Protein 3BWW (pdb70)

Solvent-accessible surface area: 11303 Å² total

Sequence (246 aa):
GRQGAGLGYRRDLAEGFLQLRNNDRIQFEIAPENWIKGGFARYQFDKVAEKIPIILIHGLSLSLGGQAPLDKELLSSIKAIKQYNTPFFSDHLLSFLLPPFTDEAVKHTAARIREVQDFLEIQISVENTSYYLHSETSTNEVEFLNAIVQEANCGIHLLDVVNNIYVNAVNHGLLDPHVFIDNVDLKRVNYIHIAGTVWDLLEYTYARLSHPPTLLERFPPFEKLCKEVDIIHQLQQKYVKKRGLSWLKI

Nearest PDB structures (foldseek):
  3bww-assembly1_A  TM=1.003E+00  e=6.747E-49  Histophilus somni 129PT
  8hci-assembly1_D  TM=8.272E-01  e=1.589E-15  Pseudomonas syringae pv. maculicola str. ES4326
  5m7t-assembly1_B  TM=3.737E-01  e=6.176E-04  Homo sapiens
  5diy-assembly2_B  TM=3.904E-01  e=9.565E-03  Thermobaculum terrenum
  1z41-assembly1_A  TM=4.125E-01  e=1.239E-01  Bacillus subtilis

B-factor: mean 40.87, std 6.7, range [20.0, 78.51]

Organism: Histophilus somni (strain 129Pt) (NCBI:txid205914)

InterPro domains:
  IPR007801 RiPP precursor modification enzyme MbnB/TglH/ChrH [PF05114] (65-353)
  IPR007801 RiPP precursor modification enzyme MbnB/TglH/ChrH [PTHR42194] (62-359)
  IPR036237 Xylose isomerase-like superfamily [SSF51658] (159-289)
  IPR060770 MNIO-type RiPP peptide maturase HvfB-like [NF003818] (65-353)

Foldseek 3Di:
DDFFFAAADDLVCLVVLLPPPACPQRQAEDALVVQVPDPVSVVSVVNSLVHHAYAYEYEAQQLLDDPQGDVVSLVSVLCVVVSVHQEYEYENDPPDAELDVVSLVSSLVSQLVSCVSSVGAYAYEQAADQDHDPHYPDRLVSRQSNCVSNVHAHAYELVRLVRCCVRPVPADSLNSLVRHPLQRHAHYEYQVVSVVSLLSNLQDHQAYYYYHDYPDHDVVNSVVRVVSRVSNVVSCVVVVHYIDGD

Secondary structure (DSSP, 8-state):
---SEEE---GGGHHHHHH-SSSSSS---B-HHHHH--HHHHHHHHHHTTTS---BB-S---TT-SSPP-HHHHHHHH--TTTT----EE-S--------HHHHHHHHHHHHHHHHHHTS--EEE----S---TT---HHHHHHHHHHHHT-EEEEEHHHHHHHHHHH--S-HHHHHHHS-GGGEEEEEE--HHHHHHHHHHTT-----EEE-----HHHHHHHHHHHHHHHHHHHHHHTPPPP--

Radius of gyration: 17.79 Å; Cα contacts (8 Å, |Δi|>4): 446; chains: 1; bounding box: 40×41×49 Å

Structure (mmCIF, N/CA/C/O backbone):
data_3BWW
#
_entry.id   3BWW
#
_cell.length_a   53.572
_cell.length_b   65.992
_cell.length_c   95.585
_cell.angle_alpha   90.000
_cell.angle_beta   90.000
_cell.angle_gamma   90.000
#
_symmetry.space_group_name_H-M   'P 21 21 21'
#
loop_
_entity.id
_entity.type
_entity.pdbx_description
1 polymer 'Protein of unknown function DUF692/COG3220'
2 non-polymer 'FE (III) ION'
3 non-polymer 'CACODYLATE ION'
4 non-polymer 1,2-ETHANEDIOL
5 water water
#
loop_
_atom_site.group_PDB
_atom_site.id
_atom_site.type_symbol
_atom_site.label_atom_id
_atom_site.label_alt_id
_atom_site.label_comp_id
_atom_site.label_asym_id
_atom_site.label_entity_id
_atom_site.label_seq_id
_atom_site.pdbx_PDB_ins_code
_atom_site.Cartn_x
_atom_site.Cartn_y
_atom_site.Cartn_z
_atom_site.occupancy
_atom_site.B_iso_or_equiv
_atom_site.auth_seq_id
_atom_site.auth_comp_id
_atom_site.auth_asym_id
_atom_site.auth_atom_id
_atom_site.pdbx_PDB_model_num
ATOM 1 N N . GLY A 1 1 ? 32.076 51.161 29.817 1.00 61.23 0 GLY A N 1
ATOM 2 C CA . GLY A 1 1 ? 32.907 51.853 28.756 1.00 61.34 0 GLY A CA 1
ATOM 3 C C . GLY A 1 1 ? 34.398 51.702 29.058 1.00 60.70 0 GLY A C 1
ATOM 4 O O . GLY A 1 1 ? 34.782 51.765 30.237 1.00 61.37 0 GLY A O 1
ATOM 13 N N . ARG A 1 3 ? 35.685 50.559 24.631 1.00 51.36 2 ARG A N 1
ATOM 14 C CA . ARG A 1 3 ? 36.581 49.653 23.887 1.00 48.92 2 ARG A CA 1
ATOM 15 C C . ARG A 1 3 ? 37.227 50.247 22.651 1.00 47.23 2 ARG A C 1
ATOM 16 O O . ARG A 1 3 ? 36.566 50.718 21.717 1.00 47.13 2 ARG A O 1
ATOM 24 N N . GLN A 1 4 ? 38.541 50.169 22.624 1.00 45.29 3 GLN A N 1
ATOM 25 C CA . GLN A 1 4 ? 39.285 50.656 21.497 1.00 44.06 3 GLN A CA 1
ATOM 26 C C . GLN A 1 4 ? 40.611 49.946 21.474 1.00 42.00 3 GLN A C 1
ATOM 27 O O . GLN A 1 4 ? 40.935 49.274 22.423 1.00 40.56 3 GLN A O 1
ATOM 33 N N . GLY A 1 5 ? 41.365 50.093 20.389 1.00 40.72 4 GLY A N 1
ATOM 34 C CA . GLY A 1 5 ? 42.726 49.583 20.325 1.00 40.04 4 GLY A CA 1
ATOM 35 C C . GLY A 1 5 ? 42.845 48.122 20.013 1.00 39.49 4 GLY A C 1
ATOM 36 O O . GLY A 1 5 ? 42.146 47.621 19.137 1.00 39.59 4 GLY A O 1
ATOM 37 N N . ALA A 1 6 ? 43.735 47.445 20.757 1.00 39.49 5 ALA A N 1
ATOM 38 C CA . ALA A 1 6 ? 44.110 46.031 20.574 1.00 38.94 5 ALA A CA 1
ATOM 39 C C . ALA A 1 6 ? 43.674 45.207 21.786 1.00 39.13 5 ALA A C 1
ATOM 40 O O . ALA A 1 6 ? 43.942 45.621 22.913 1.00 39.82 5 ALA A O 1
ATOM 42 N N . GLY A 1 7 ? 43.081 44.021 21.540 1.00 38.26 6 GLY A N 1
ATOM 43 C CA . GLY A 1 7 ? 42.544 43.114 22.566 1.00 37.00 6 GLY A CA 1
ATOM 44 C C . GLY A 1 7 ? 42.758 41.623 22.333 1.00 36.59 6 GLY A C 1
ATOM 45 O O . GLY A 1 7 ? 43.344 41.192 21.363 1.00 36.70 6 GLY A O 1
ATOM 46 N N . LEU A 1 8 ? 42.285 40.821 23.263 1.00 36.44 7 LEU A N 1
ATOM 47 C CA . LEU A 1 8 ? 42.578 39.393 23.298 1.00 36.35 7 LEU A CA 1
ATOM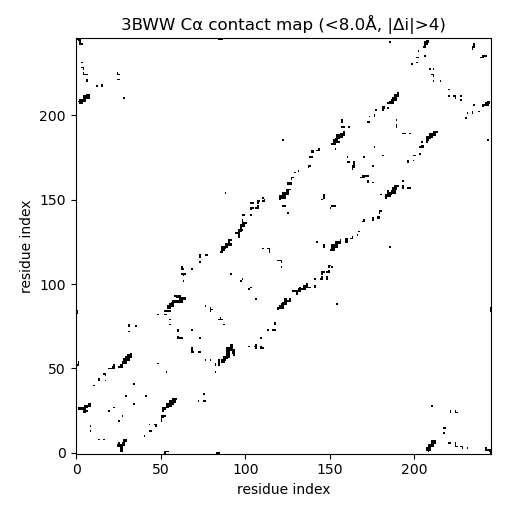 48 C C . LEU A 1 8 ? 41.308 38.648 23.689 1.00 36.80 7 LEU A C 1
ATOM 49 O O . LEU A 1 8 ? 40.519 39.173 24.435 1.00 36.79 7 LEU A O 1
ATOM 54 N N . GLY A 1 9 ? 41.080 37.442 23.184 1.00 37.47 8 GLY A N 1
ATOM 55 C CA . GLY A 1 9 ? 39.858 36.720 23.530 1.00 37.63 8 GLY A CA 1
ATOM 56 C C . GLY A 1 9 ? 39.988 36.051 24.882 1.00 38.20 8 GLY A C 1
ATOM 57 O O . GLY A 1 9 ? 41.051 35.557 25.196 1.00 39.06 8 GLY A O 1
ATOM 58 N N . TYR A 1 10 ? 38.909 36.016 25.671 1.00 38.82 9 TYR A N 1
ATOM 59 C CA . TYR A 1 10 ? 38.914 35.338 26.944 1.00 39.46 9 TYR A CA 1
ATOM 60 C C . TYR A 1 10 ? 38.677 33.835 26.757 1.00 41.30 9 TYR A C 1
ATOM 61 O O . TYR A 1 10 ? 37.816 33.413 25.981 1.00 41.69 9 TYR A O 1
ATOM 70 N N . ARG A 1 11 ? 39.497 33.053 27.459 1.00 43.61 10 ARG A N 1
ATOM 71 C CA . ARG A 1 11 ? 39.435 31.586 27.559 1.00 45.12 10 ARG A CA 1
ATOM 72 C C . ARG A 1 11 ? 39.599 31.297 29.053 1.00 44.81 10 ARG A C 1
ATOM 73 O O . ARG A 1 11 ? 40.429 31.963 29.687 1.00 44.03 10 ARG A O 1
ATOM 81 N N . ARG A 1 12 ? 38.853 30.309 29.592 1.00 44.77 11 ARG A N 1
ATOM 82 C CA . ARG A 1 12 ? 38.930 29.933 31.012 1.00 44.82 11 ARG A CA 1
ATOM 83 C C . ARG A 1 12 ? 40.359 29.557 31.375 1.00 44.94 11 ARG A C 1
ATOM 84 O O . ARG A 1 12 ? 40.756 29.675 32.533 1.00 45.44 11 ARG A O 1
ATOM 86 N N . ASP A 1 13 ? 41.145 29.105 30.398 1.00 44.81 12 ASP A N 1
ATOM 87 C CA . ASP A 1 13 ? 42.534 28.681 30.687 1.00 44.80 12 ASP A CA 1
ATOM 88 C C . ASP A 1 13 ? 43.545 29.810 30.651 1.00 43.71 12 ASP A C 1
ATOM 89 O O . ASP A 1 13 ? 44.680 29.631 31.086 1.00 44.43 12 ASP A O 1
ATOM 94 N N . LEU A 1 14 ? 43.148 30.979 30.160 1.00 42.48 13 LEU A N 1
ATOM 95 C CA . LEU A 1 14 ? 43.973 32.173 30.322 1.00 41.27 13 LEU A CA 1
ATOM 96 C C . LEU A 1 14 ? 43.530 33.015 31.527 1.00 40.39 13 LEU A C 1
ATOM 97 O O . LEU A 1 14 ? 44.039 34.086 31.708 1.00 40.33 13 LEU A O 1
ATOM 102 N N . ALA A 1 15 ? 42.595 32.532 32.340 1.00 39.87 14 ALA A N 1
ATOM 103 C CA . ALA A 1 15 ? 42.035 33.331 33.417 1.00 39.67 14 ALA A CA 1
ATOM 104 C C . ALA A 1 15 ? 43.119 33.819 34.372 1.00 39.82 14 ALA A C 1
ATOM 105 O O . ALA A 1 15 ? 43.020 34.916 34.906 1.00 39.71 14 ALA A O 1
ATOM 107 N N . GLU A 1 16 ? 44.166 33.038 34.600 1.00 40.40 15 GLU A N 1
ATOM 108 C CA . GLU A 1 16 ? 45.224 33.502 35.516 1.00 40.79 15 GLU A CA 1
ATOM 109 C C . GLU A 1 16 ? 45.998 34.732 34.998 1.00 39.62 15 GLU A C 1
ATOM 110 O O . GLU A 1 16 ? 46.354 35.609 35.780 1.00 40.22 15 GLU A O 1
ATOM 116 N N . GLY A 1 17 ? 46.288 34.781 33.700 1.00 38.35 16 GLY A N 1
ATOM 117 C CA . GLY A 1 17 ? 46.920 35.960 33.104 1.00 37.28 16 GLY A CA 1
ATOM 118 C C . GLY A 1 17 ? 45.980 37.166 33.053 1.00 36.71 16 GLY A C 1
ATOM 119 O O . GLY A 1 17 ? 46.375 38.286 33.337 1.00 36.14 16 GLY A O 1
ATOM 120 N N . PHE A 1 18 ? 44.726 36.947 32.681 1.00 35.99 17 PHE A N 1
ATOM 121 C CA . PHE A 1 18 ? 43.727 38.024 32.687 1.00 35.68 17 PHE A CA 1
ATOM 122 C C . PHE A 1 18 ? 43.512 38.645 34.081 1.00 35.60 17 PHE A C 1
ATOM 123 O O . PHE A 1 18 ? 43.484 39.878 34.213 1.00 35.58 17 PHE A O 1
ATOM 131 N N . LEU A 1 19 ? 43.393 37.798 35.108 1.00 35.54 18 LEU A N 1
ATOM 132 C CA . LEU A 1 19 ? 43.134 38.259 36.480 1.00 35.54 18 LEU A CA 1
ATOM 133 C C . LEU A 1 19 ? 44.297 39.035 37.070 1.00 36.33 18 LEU A C 1
ATOM 134 O O . LEU A 1 19 ? 44.111 39.731 38.056 1.00 37.02 18 LEU A O 1
ATOM 139 N N . GLN A 1 20 ? 45.488 38.892 36.493 1.00 36.95 19 GLN A N 1
ATOM 140 C CA . GLN A 1 20 ? 46.676 39.617 36.944 1.00 37.76 19 GLN A CA 1
ATOM 141 C C . GLN A 1 20 ? 46.912 40.930 36.219 1.00 37.66 19 GLN A C 1
ATOM 142 O O . GLN A 1 20 ? 47.740 41.709 36.631 1.00 38.78 19 GLN A O 1
ATOM 148 N N . LEU A 1 21 ? 46.122 41.212 35.198 1.00 37.91 20 LEU A N 1
ATOM 149 C CA . LEU A 1 21 ? 46.179 42.491 34.518 1.00 37.72 20 LEU A CA 1
ATOM 150 C C . LEU A 1 21 ? 45.711 43.558 35.516 1.00 38.61 20 LEU A C 1
ATOM 151 O O . LEU A 1 21 ? 44.602 43.463 36.050 1.00 39.19 20 LEU A O 1
ATOM 156 N N . ARG A 1 22 ? 46.578 44.535 35.795 1.00 39.24 21 ARG A N 1
ATOM 157 C CA . ARG A 1 22 ? 46.268 45.619 36.728 1.00 39.67 21 ARG A CA 1
ATOM 158 C C . ARG A 1 22 ? 45.417 46.745 36.094 1.00 39.80 21 ARG A C 1
ATOM 159 O O . ARG A 1 22 ? 44.825 47.537 36.805 1.00 40.32 21 ARG A O 1
ATOM 163 N N . ASN A 1 23 ? 45.305 46.749 34.767 1.00 39.70 22 ASN A N 1
ATOM 164 C CA . ASN A 1 23 ? 44.475 47.688 34.015 1.00 39.85 22 ASN A CA 1
ATOM 165 C C . ASN A 1 23 ? 44.223 47.183 32.567 1.00 40.02 22 ASN A C 1
ATOM 166 O O . ASN A 1 23 ? 44.604 46.068 32.212 1.00 40.64 22 ASN A O 1
ATOM 171 N N . ASN A 1 24 ? 43.572 47.986 31.729 1.00 39.58 23 ASN A N 1
ATOM 172 C CA . ASN A 1 24 ? 43.419 47.637 30.327 1.00 39.17 23 ASN A CA 1
ATOM 173 C C . ASN A 1 24 ? 44.294 48.492 29.387 1.00 39.85 23 ASN A C 1
ATOM 174 O O . ASN A 1 24 ? 43.866 48.834 28.283 1.00 40.01 23 ASN A O 1
ATOM 179 N N . ASP A 1 25 ? 45.520 48.818 29.803 1.00 39.93 24 ASP A N 1
ATOM 180 C CA . ASP A 1 25 ? 46.393 49.645 28.976 1.00 40.53 24 ASP A CA 1
ATOM 181 C C . ASP A 1 25 ? 47.018 48.841 27.836 1.00 39.93 24 ASP A C 1
ATOM 182 O O . ASP A 1 25 ? 47.300 49.383 26.771 1.00 40.24 24 ASP A O 1
ATOM 187 N N . ARG A 1 26 ? 47.233 47.548 28.069 1.00 39.84 25 ARG A N 1
ATOM 188 C CA . ARG A 1 26 ? 47.872 46.652 27.097 1.00 39.91 25 ARG A CA 1
ATOM 189 C C . ARG A 1 26 ? 46.859 45.699 26.428 1.00 38.61 25 ARG A C 1
ATOM 190 O O . ARG A 1 26 ? 46.728 45.654 25.217 1.00 39.02 25 ARG A O 1
ATOM 198 N N . ILE A 1 27 ? 46.123 44.960 27.248 1.00 37.68 26 ILE A N 1
ATOM 199 C CA . ILE A 1 27 ? 44.974 44.203 26.802 1.00 36.47 26 ILE A CA 1
ATOM 200 C C . ILE A 1 27 ? 43.864 45.181 27.012 1.00 35.81 26 ILE A C 1
ATOM 201 O O . ILE A 1 27 ? 43.377 45.317 28.088 1.00 35.47 26 ILE A O 1
ATOM 206 N N . GLN A 1 28 ? 43.511 45.913 25.967 1.00 36.24 27 GLN A N 1
ATOM 207 C CA . GLN A 1 28 ? 42.591 47.050 26.091 1.00 36.15 27 GLN A CA 1
ATOM 208 C C . GLN A 1 28 ? 41.102 46.678 26.156 1.00 35.89 27 GLN A C 1
ATOM 209 O O . GLN A 1 28 ? 40.272 47.447 26.675 1.00 35.46 27 GLN A O 1
ATOM 215 N N . PHE A 1 29 ? 40.784 45.496 25.625 1.00 35.46 28 PHE A N 1
ATOM 216 C CA . PHE A 1 29 ? 39.449 44.887 25.738 1.00 35.60 28 PHE A CA 1
ATOM 217 C C . PHE A 1 29 ? 39.613 43.387 25.545 1.00 35.10 28 PHE A C 1
ATOM 218 O O . PHE A 1 29 ? 40.669 42.920 25.133 1.00 35.88 28 PHE A O 1
ATOM 242 N N . GLU A 1 31 ? 37.153 39.610 24.464 1.00 35.67 30 GLU A N 1
ATOM 243 C CA . GLU A 1 31 ? 35.999 39.104 23.756 1.00 35.76 30 GLU A CA 1
ATOM 244 C C . GLU A 1 31 ? 35.527 37.857 24.418 1.00 34.85 30 GLU A C 1
ATOM 245 O O . GLU A 1 31 ? 36.328 37.094 24.876 1.00 34.20 30 GLU A O 1
ATOM 251 N N . ILE A 1 32 ? 34.216 37.662 24.431 1.00 35.26 31 ILE A N 1
ATOM 252 C CA . ILE A 1 32 ? 33.547 36.467 24.992 1.00 36.35 31 ILE A CA 1
ATOM 253 C C . ILE A 1 32 ? 32.370 36.090 24.077 1.00 36.53 31 ILE A C 1
ATOM 254 O O . ILE A 1 32 ? 31.744 36.969 23.496 1.00 35.47 31 ILE A O 1
ATOM 259 N N . ALA A 1 33 ? 32.115 34.780 23.945 1.00 36.94 32 ALA A N 1
ATOM 260 C CA . ALA A 1 33 ? 30.937 34.273 23.252 1.00 36.98 32 ALA A CA 1
ATOM 261 C C . ALA A 1 33 ? 29.840 34.019 24.287 1.00 37.20 32 ALA A C 1
ATOM 262 O O . ALA A 1 33 ? 30.120 33.498 25.359 1.00 35.88 32 ALA A O 1
ATOM 264 N N . PRO A 1 34 ? 28.578 34.375 23.962 1.00 38.63 33 PRO A N 1
ATOM 265 C CA . PRO A 1 34 ? 27.450 34.094 24.861 1.00 39.22 33 PRO A CA 1
ATOM 266 C C . PRO A 1 34 ? 27.244 32.602 25.106 1.00 40.36 33 PRO A C 1
ATOM 267 O O . PRO A 1 34 ? 26.703 32.182 26.134 1.00 41.83 33 PRO A O 1
ATOM 271 N N . GLU A 1 35 ? 27.615 31.797 24.127 1.00 40.99 34 GLU A N 1
ATOM 272 C CA . GLU A 1 35 ? 27.450 30.374 24.223 1.00 40.72 34 GLU A CA 1
ATOM 273 C C . GLU A 1 35 ? 28.350 29.836 25.337 1.00 41.22 34 GLU A C 1
ATOM 274 O O . GLU A 1 35 ? 27.993 28.861 25.990 1.00 42.54 34 GLU A O 1
ATOM 280 N N . ASN A 1 36 ? 29.507 30.461 25.549 1.00 41.61 35 ASN A N 1
ATOM 281 C CA . ASN A 1 36 ? 30.430 30.060 26.616 1.00 41.98 35 ASN A CA 1
ATOM 282 C C . ASN A 1 36 ? 30.103 30.698 27.955 1.00 41.06 35 ASN A C 1
ATOM 283 O O . ASN A 1 36 ? 30.253 30.075 28.970 1.00 41.30 35 ASN A O 1
ATOM 288 N N . TRP A 1 37 ? 29.670 31.948 27.941 1.00 40.65 36 TRP A N 1
ATOM 289 C CA . TRP A 1 37 ? 29.278 32.657 29.147 1.00 40.01 36 TRP A CA 1
ATOM 290 C C . TRP A 1 37 ? 28.084 31.995 29.800 1.00 40.11 36 TRP A C 1
ATOM 291 O O . TRP A 1 37 ? 28.086 31.772 30.987 1.00 39.64 36 TRP A O 1
ATOM 302 N N . ILE A 1 38 ? 27.069 31.680 28.998 1.00 40.61 37 ILE A N 1
ATOM 303 C CA . ILE A 1 38 ? 25.835 31.036 29.475 1.00 40.84 37 ILE A CA 1
ATOM 304 C C . ILE A 1 38 ? 26.152 29.740 30.226 1.00 41.34 37 ILE A C 1
ATOM 305 O O . ILE A 1 38 ? 25.509 29.459 31.246 1.00 41.03 37 ILE A O 1
ATOM 310 N N . LYS A 1 39 ? 27.153 28.980 29.747 1.00 41.60 38 LYS A N 1
ATOM 311 C CA . LYS A 1 39 ? 27.463 27.669 30.320 1.00 41.69 38 LYS A CA 1
ATOM 312 C C . LYS A 1 39 ? 28.668 27.665 31.297 1.00 40.82 38 LYS A C 1
ATOM 313 O O . LYS A 1 39 ? 29.111 26.617 31.730 1.00 40.23 38 LYS A O 1
ATOM 325 N N . GLY A 1 41 ? 30.351 27.846 34.899 1.00 39.95 40 GLY A N 1
ATOM 326 C CA . GLY A 1 41 ? 30.080 27.570 36.296 1.00 39.36 40 GLY A CA 1
ATOM 327 C C . GLY A 1 41 ? 30.225 28.801 37.166 1.00 38.53 40 GLY A C 1
ATOM 328 O O . GLY A 1 41 ? 30.703 29.820 36.723 1.00 39.45 40 GLY A O 1
ATOM 329 N N . GLY A 1 42 ? 29.802 28.690 38.410 1.00 37.66 41 GLY A N 1
ATOM 330 C CA . GLY A 1 42 ? 29.873 29.774 39.361 1.00 37.19 41 GLY A CA 1
ATOM 331 C C . GLY A 1 42 ? 31.261 30.352 39.485 1.00 36.93 41 GLY A C 1
ATOM 332 O O . GLY A 1 42 ? 31.415 31.571 39.413 1.00 37.44 41 GLY A O 1
ATOM 333 N N . PHE A 1 43 ? 32.279 29.505 39.640 1.00 36.01 42 PHE A N 1
ATOM 334 C CA . PHE A 1 43 ? 33.630 30.032 39.828 1.00 35.74 42 PHE A CA 1
ATOM 335 C C . PHE A 1 43 ? 34.244 30.559 38.543 1.00 35.59 42 PHE A C 1
ATOM 336 O O . PHE A 1 43 ? 34.917 31.569 38.573 1.00 36.86 42 PHE A O 1
ATOM 344 N N . ALA A 1 44 ? 34.014 29.898 37.419 1.00 35.62 43 ALA A N 1
ATOM 345 C CA . ALA A 1 44 ? 34.456 30.424 36.133 1.00 35.31 43 ALA A CA 1
ATOM 346 C C . ALA A 1 44 ? 33.857 31.783 35.841 1.00 35.83 43 ALA A C 1
ATOM 347 O O . ALA A 1 44 ? 34.540 32.655 35.267 1.00 36.72 43 ALA A O 1
ATOM 349 N N . ARG A 1 45 ? 32.573 31.958 36.165 1.00 35.83 44 ARG A N 1
ATOM 350 C CA . ARG A 1 45 ? 31.899 33.249 35.959 1.00 35.87 44 ARG A CA 1
ATOM 351 C C . ARG A 1 45 ? 32.471 34.300 36.908 1.00 35.60 44 ARG A C 1
ATOM 352 O O . ARG A 1 45 ? 32.725 35.432 36.506 1.00 36.33 44 ARG A O 1
ATOM 360 N N . TYR A 1 46 ? 32.695 33.928 38.159 1.00 34.80 45 TYR A N 1
ATOM 361 C CA . TYR A 1 46 ? 33.345 34.835 39.091 1.00 34.16 45 TYR A CA 1
ATOM 362 C C . TYR A 1 46 ? 34.654 35.364 38.537 1.00 33.93 45 TYR A C 1
ATOM 363 O O . TYR A 1 46 ? 34.910 36.554 38.557 1.00 33.71 45 TYR A O 1
ATOM 372 N N . GLN A 1 47 ? 35.491 34.477 38.027 1.00 34.14 46 GLN A N 1
ATOM 373 C CA . GLN A 1 47 ? 36.784 34.908 37.487 1.00 33.89 46 GLN A CA 1
ATOM 374 C C . GLN A 1 47 ? 36.605 35.870 36.355 1.00 33.64 46 GLN A C 1
ATOM 375 O O . GLN A 1 47 ? 37.300 36.883 36.281 1.00 34.40 46 GLN A O 1
ATOM 381 N N . PHE A 1 48 ? 35.706 35.513 35.436 1.00 33.52 47 PHE A N 1
ATOM 382 C CA . PHE A 1 48 ? 35.332 36.371 34.312 1.00 33.00 47 PHE A CA 1
ATOM 383 C C . PHE A 1 48 ? 34.854 37.732 34.761 1.00 33.29 47 PHE A C 1
ATOM 384 O O . PHE A 1 48 ? 35.374 38.741 34.302 1.00 33.61 47 PHE A O 1
ATOM 392 N N . ASP A 1 49 ? 33.835 37.762 35.619 1.00 33.84 48 ASP A N 1
ATOM 393 C CA . ASP A 1 49 ? 33.292 39.017 36.170 1.00 33.75 48 ASP A CA 1
ATOM 394 C C . ASP A 1 49 ? 34.349 39.877 36.857 1.00 33.91 48 ASP A C 1
ATOM 395 O O . ASP A 1 49 ? 34.340 41.088 36.736 1.00 34.59 48 ASP A O 1
ATOM 400 N N . LYS A 1 50 ? 35.258 39.228 37.558 1.00 34.58 49 LYS A N 1
ATOM 401 C CA . LYS A 1 50 ? 36.356 39.881 38.221 1.00 35.13 49 LYS A CA 1
ATOM 402 C C . LYS A 1 50 ? 37.340 40.482 37.228 1.00 35.26 49 LYS A C 1
ATOM 403 O O . LYS A 1 50 ? 37.868 41.551 37.469 1.00 36.06 49 LYS A O 1
ATOM 409 N N . VAL A 1 51 ? 37.613 39.805 36.114 1.00 35.67 50 VAL A N 1
ATOM 410 C CA . VAL A 1 51 ? 38.464 40.367 35.060 1.00 35.31 50 VAL A CA 1
ATOM 411 C C . VAL A 1 51 ? 37.765 41.547 34.342 1.00 36.07 50 VAL A C 1
ATOM 412 O O . VAL A 1 51 ? 38.409 42.520 34.010 1.00 36.79 50 VAL A O 1
ATOM 416 N N . ALA A 1 52 ? 36.447 41.432 34.118 1.00 36.87 51 ALA A N 1
ATOM 417 C CA . ALA A 1 52 ? 35.573 42.472 33.503 1.00 36.71 51 ALA A CA 1
ATOM 418 C C . ALA A 1 52 ? 35.462 43.780 34.313 1.00 37.92 51 ALA A C 1
ATOM 419 O O . ALA A 1 52 ? 34.926 44.768 33.819 1.00 37.65 51 ALA A O 1
ATOM 421 N N . GLU A 1 53 ? 35.930 43.762 35.562 1.00 38.79 52 GLU A N 1
ATOM 422 C CA . GLU A 1 53 ? 36.066 44.964 36.360 1.00 39.63 52 GLU A CA 1
ATOM 423 C C . GLU A 1 53 ? 37.202 45.832 35.831 1.00 39.20 52 GLU A C 1
ATOM 424 O O . GLU A 1 53 ? 37.169 47.038 36.017 1.00 40.28 52 GLU A O 1
ATOM 430 N N . LYS A 1 54 ? 38.184 45.249 35.151 1.00 38.38 53 LYS A N 1
ATOM 431 C CA . LYS A 1 54 ? 39.301 46.029 34.609 1.00 37.54 53 LYS A CA 1
ATOM 432 C C . LYS A 1 54 ? 39.400 46.038 33.097 1.00 36.51 53 LYS A C 1
ATOM 433 O O . LYS A 1 54 ? 39.943 46.982 32.527 1.00 36.93 53 LYS A O 1
ATOM 439 N N . ILE A 1 55 ? 38.963 44.957 32.454 1.00 35.42 54 ILE A N 1
ATOM 440 C CA . ILE A 1 55 ? 39.147 44.770 31.022 1.00 33.80 54 ILE A CA 1
ATOM 441 C C . ILE A 1 55 ? 37.746 44.714 30.406 1.00 34.35 54 ILE A C 1
ATOM 442 O O . ILE A 1 55 ? 36.995 43.782 30.655 1.00 33.53 54 ILE A O 1
ATOM 447 N N . PRO A 1 56 ? 37.367 45.755 29.649 1.00 34.59 55 PRO A N 1
ATOM 448 C CA . PRO A 1 56 ? 36.050 45.801 28.998 1.00 34.70 55 PRO A CA 1
ATOM 449 C C . PRO A 1 56 ? 35.851 44.753 27.897 1.00 34.97 55 PRO A C 1
ATOM 450 O O . PRO A 1 56 ? 36.816 44.296 27.307 1.00 34.86 55 PRO A O 1
ATOM 454 N N A ILE A 1 57 ? 34.584 44.488 27.587 0.50 35.49 56 ILE A N 1
ATOM 455 N N B ILE A 1 57 ? 34.600 44.336 27.687 0.50 35.49 56 ILE A N 1
ATOM 456 C CA A ILE A 1 57 ? 34.132 43.309 26.845 0.50 35.59 56 ILE A CA 1
ATOM 457 C CA B ILE A 1 5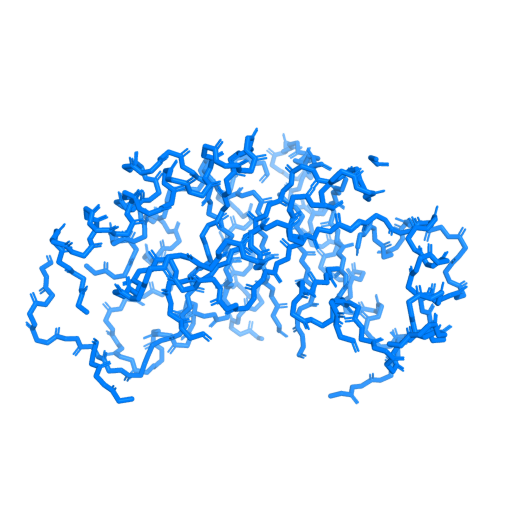7 ? 34.280 43.231 26.773 0.50 35.51 56 ILE A CA 1
ATOM 458 C C A ILE A 1 57 ? 33.438 43.710 25.533 0.50 36.17 56 ILE A C 1
ATOM 459 C C B ILE A 1 57 ? 33.470 43.680 25.552 0.50 36.15 56 ILE A C 1
ATOM 460 O O A ILE A 1 57 ? 32.727 44.724 25.470 0.50 36.26 56 ILE A O 1
ATOM 461 O O B ILE A 1 57 ? 32.734 44.680 25.568 0.50 36.28 56 ILE A O 1
ATOM 470 N N . LEU A 1 58 ? 33.658 42.904 24.494 1.00 36.79 57 LEU A N 1
ATOM 471 C CA . LEU A 1 58 ? 32.860 42.936 23.268 1.00 36.69 57 LEU A CA 1
ATOM 472 C C . LEU A 1 58 ? 32.281 41.513 23.175 1.00 36.29 57 LEU A C 1
ATOM 473 O O . LEU A 1 58 ? 32.982 40.553 23.484 1.00 36.46 57 LEU A O 1
ATOM 478 N N . ILE A 1 59 ? 31.028 41.379 22.736 1.00 35.77 58 ILE A N 1
ATOM 479 C CA . ILE A 1 59 ? 30.356 40.082 22.631 1.00 34.90 58 ILE A CA 1
ATOM 480 C C . ILE A 1 59 ? 30.339 39.668 21.173 1.00 35.37 58 ILE A C 1
ATOM 481 O O . ILE A 1 59 ? 29.804 40.365 20.325 1.00 34.80 58 ILE A O 1
ATOM 486 N N . HIS A 1 60 ? 30.928 38.507 20.892 1.00 36.06 59 HIS A N 1
ATOM 487 C CA . HIS A 1 60 ? 30.958 37.950 19.556 1.00 36.18 59 HIS A CA 1
ATOM 488 C C . HIS A 1 60 ? 30.482 36.583 19.668 1.00 36.62 59 HIS A C 1
ATOM 489 O O . HIS A 1 60 ? 31.179 35.756 20.224 1.00 38.08 59 HIS A O 1
ATOM 496 N N . GLY A 1 61 ? 29.308 36.324 19.112 1.00 38.27 60 GLY A N 1
ATOM 497 C CA . GLY A 1 61 ? 28.618 35.061 19.305 1.00 38.61 60 GLY A CA 1
ATOM 498 C C . GLY A 1 61 ? 28.803 34.079 18.184 1.00 39.12 60 GLY A C 1
ATOM 499 O O . GLY A 1 61 ? 29.029 34.452 17.062 1.00 40.01 60 GLY A O 1
ATOM 500 N N . LEU A 1 62 ? 28.659 32.809 18.496 1.00 40.10 61 LEU A N 1
ATOM 501 C CA . LEU A 1 62 ? 28.983 31.739 17.577 1.00 40.72 61 LEU A CA 1
ATOM 502 C C . LEU A 1 62 ? 27.778 31.196 16.816 1.00 40.48 61 LEU A C 1
ATOM 503 O O . LEU A 1 62 ? 27.924 30.759 15.683 1.00 40.16 61 LEU A O 1
ATOM 508 N N . SER A 1 63 ? 26.603 31.213 17.432 1.00 40.18 62 SER A N 1
ATOM 509 C CA . SER A 1 63 ? 25.540 30.325 16.982 1.00 40.49 62 SER A CA 1
ATOM 510 C C . SER A 1 63 ? 24.184 30.943 16.560 1.00 40.77 62 SER A C 1
ATOM 511 O O . SER A 1 63 ? 23.271 30.221 16.185 1.00 39.80 62 SER A O 1
ATOM 514 N N . LEU A 1 64 ? 24.048 32.256 16.564 1.00 41.81 63 LEU A N 1
ATOM 515 C CA . LEU A 1 64 ? 22.729 32.860 16.244 1.00 42.74 63 LEU A CA 1
ATOM 516 C C . LEU A 1 64 ? 22.196 32.565 14.817 1.00 43.30 63 LEU A C 1
ATOM 517 O O . LEU A 1 64 ? 21.001 32.765 14.548 1.00 43.55 63 LEU A O 1
ATOM 522 N N . SER A 1 65 ? 23.082 32.105 13.926 1.00 43.47 64 SER A N 1
ATOM 523 C CA . SER A 1 65 ? 22.716 31.632 12.596 1.00 43.60 64 SER A CA 1
ATOM 524 C C . SER A 1 65 ? 21.877 32.665 11.858 1.00 43.74 64 SER A C 1
ATOM 525 O O . SER A 1 65 ? 20.706 32.400 11.615 1.00 44.19 64 SER A O 1
ATOM 527 N N . LEU A 1 66 ? 22.459 33.820 11.491 1.00 43.37 65 LEU A N 1
ATOM 528 C CA . LEU A 1 66 ? 21.673 34.956 10.928 1.00 42.89 65 LEU A CA 1
ATOM 529 C C . LEU A 1 66 ? 21.084 34.739 9.515 1.00 42.93 65 LEU A C 1
ATOM 530 O O . LEU A 1 66 ? 20.117 35.392 9.137 1.00 41.98 65 LEU A O 1
ATOM 535 N N . GLY A 1 67 ? 21.683 33.826 8.751 1.00 43.39 66 GLY A N 1
ATOM 536 C CA . GLY A 1 67 ? 21.232 33.489 7.404 1.00 43.57 66 GLY A CA 1
ATOM 537 C C . GLY A 1 67 ? 20.601 32.123 7.312 1.00 43.77 66 GLY A C 1
ATOM 538 O O . GLY A 1 67 ? 20.356 31.647 6.233 1.00 44.56 66 GLY A O 1
ATOM 539 N N . GLY A 1 68 ? 20.322 31.514 8.461 1.00 44.48 67 GLY A N 1
ATOM 540 C CA . GLY A 1 68 ? 19.762 30.178 8.562 1.00 44.37 67 GLY A CA 1
ATOM 541 C C . GLY A 1 68 ? 18.273 30.246 8.432 1.00 44.78 67 GLY A C 1
ATOM 542 O O . GLY A 1 68 ? 17.702 31.325 8.378 1.00 44.24 67 GLY A O 1
ATOM 543 N N . GLN A 1 69 ? 17.647 29.084 8.366 1.00 45.66 68 GLN A N 1
ATOM 544 C CA . GLN A 1 69 ? 16.212 29.015 8.103 1.00 46.77 68 GLN A CA 1
ATOM 545 C C . GLN A 1 69 ? 15.432 28.779 9.377 1.00 46.94 68 GLN A C 1
ATOM 546 O O . GLN A 1 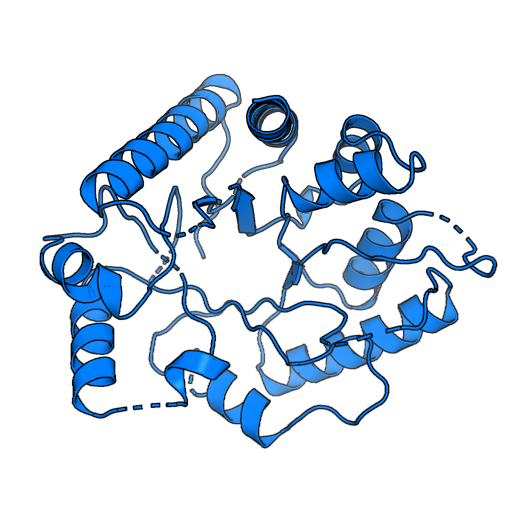69 ? 14.238 29.067 9.444 1.00 47.02 68 GLN A O 1
ATOM 552 N N . ALA A 1 70 ? 16.116 28.229 10.382 1.00 47.64 69 ALA A N 1
ATOM 553 C CA . ALA A 1 70 ? 15.517 27.929 11.674 1.00 47.80 69 ALA A CA 1
ATOM 554 C C . ALA A 1 70 ? 15.128 29.261 12.327 1.00 47.68 69 ALA A C 1
ATOM 555 O O . ALA A 1 70 ? 15.834 30.241 12.143 1.00 47.74 69 ALA A O 1
ATOM 557 N N . PRO A 1 71 ? 14.031 29.299 13.121 1.00 47.32 70 PRO A N 1
ATOM 558 C CA . PRO A 1 71 ? 13.663 30.620 13.649 1.00 46.68 70 PRO A CA 1
ATOM 559 C C . PRO A 1 71 ? 14.723 31.080 14.659 1.00 45.76 70 PRO A C 1
ATOM 560 O O . PRO A 1 71 ? 15.414 30.249 15.244 1.00 45.91 70 PRO A O 1
ATOM 564 N N . LEU A 1 72 ? 14.868 32.391 14.832 1.00 44.75 71 LEU A N 1
ATOM 565 C CA . LEU A 1 72 ? 15.881 32.948 15.729 1.00 43.51 71 LEU A CA 1
ATOM 566 C C . LEU A 1 72 ? 15.610 32.464 17.164 1.00 43.48 71 LEU A C 1
ATOM 567 O O . LEU A 1 72 ? 14.463 32.383 17.606 1.00 43.80 71 LEU A O 1
ATOM 572 N N . ASP A 1 73 ? 16.686 32.113 17.864 1.00 43.70 72 ASP A N 1
ATOM 573 C CA . ASP A 1 73 ? 16.616 31.601 19.226 1.00 43.38 72 ASP A CA 1
ATOM 574 C C . ASP A 1 73 ? 16.353 32.764 20.177 1.00 42.69 72 ASP A C 1
ATOM 575 O O . ASP A 1 73 ? 17.262 33.560 20.422 1.00 42.92 72 ASP A O 1
ATOM 580 N N . LYS A 1 74 ? 15.127 32.873 20.700 1.00 41.59 73 LYS A N 1
ATOM 581 C CA . LYS A 1 74 ? 14.797 33.951 21.651 1.00 41.22 73 LYS A CA 1
ATOM 582 C C . LYS A 1 74 ? 15.487 33.767 23.031 1.00 40.47 73 LYS A C 1
ATOM 583 O O . LYS A 1 74 ? 15.780 34.755 23.693 1.00 40.79 73 LYS A O 1
ATOM 585 N N . GLU A 1 75 ? 15.775 32.520 23.435 1.00 39.80 74 GLU A N 1
ATOM 586 C CA . GLU A 1 75 ? 16.473 32.221 24.708 1.00 39.33 74 GLU A CA 1
ATOM 587 C C . GLU A 1 75 ? 17.929 32.745 24.628 1.00 39.20 74 GLU A C 1
ATOM 588 O O . GLU A 1 75 ? 18.376 33.459 25.522 1.00 39.18 74 GLU A O 1
ATOM 591 N N . LEU A 1 76 ? 18.627 32.432 23.531 1.00 38.87 75 LEU A N 1
ATOM 592 C CA . LEU A 1 76 ? 19.958 33.002 23.215 1.00 38.67 75 LEU A CA 1
ATOM 593 C C . LEU A 1 76 ? 19.980 34.524 23.074 1.00 37.95 75 LEU A C 1
ATOM 594 O O . LEU A 1 76 ? 20.817 35.175 23.663 1.00 38.22 75 LEU A O 1
ATOM 599 N N . LEU A 1 77 ? 19.079 35.085 22.272 1.00 38.07 76 LEU A N 1
ATOM 600 C CA . LEU A 1 77 ? 18.930 36.549 22.136 1.00 37.75 76 LEU A CA 1
ATOM 601 C C . LEU A 1 77 ? 18.728 37.242 23.469 1.00 38.17 76 LEU A C 1
ATOM 602 O O . LEU A 1 77 ? 19.268 38.323 23.676 1.00 38.05 76 LEU A O 1
ATOM 607 N N . SER A 1 78 ? 17.965 36.622 24.372 1.00 39.23 77 SER A N 1
ATOM 608 C CA . SER A 1 78 ? 17.767 37.164 25.711 1.00 39.92 77 SER A CA 1
ATOM 609 C C . SER A 1 78 ? 19.036 37.178 26.562 1.00 40.66 77 SER A C 1
ATOM 610 O O . SER A 1 78 ? 19.243 38.106 27.339 1.00 41.27 77 SER A O 1
ATOM 613 N N . SER A 1 79 ? 19.885 36.163 26.443 1.00 40.67 78 SER A N 1
ATOM 614 C CA . SER A 1 79 ? 21.148 36.184 27.158 1.00 40.22 78 SER A CA 1
ATOM 615 C C . SER A 1 79 ? 22.060 37.213 26.536 1.00 39.88 78 SER A C 1
ATOM 616 O O . SER A 1 79 ? 22.819 37.832 27.247 1.00 41.49 78 SER A O 1
ATOM 619 N N . ILE A 1 80 ? 22.001 37.417 25.224 1.00 38.92 79 ILE A N 1
ATOM 620 C CA . ILE A 1 80 ? 22.838 38.451 24.612 1.00 38.02 79 ILE A CA 1
ATOM 621 C C . ILE A 1 80 ? 22.397 39.845 25.155 1.00 38.17 79 ILE A C 1
ATOM 622 O O . ILE A 1 80 ? 23.223 40.666 25.532 1.00 38.23 79 ILE A O 1
ATOM 627 N N . LYS A 1 81 ? 21.096 40.088 25.226 1.00 38.35 80 LYS A N 1
ATOM 628 C CA . LYS A 1 81 ? 20.595 41.376 25.698 1.00 38.57 80 LYS A CA 1
ATOM 629 C C . LYS A 1 81 ? 20.965 41.567 27.169 1.00 38.59 80 LYS A C 1
ATOM 630 O O . LYS A 1 81 ? 21.285 42.670 27.594 1.00 38.58 80 LYS A O 1
ATOM 636 N N . ALA A 1 82 ? 20.931 40.484 27.937 1.00 38.55 81 ALA A N 1
ATOM 637 C CA . ALA A 1 82 ? 21.294 40.517 29.354 1.00 38.93 81 ALA A CA 1
ATOM 638 C C . ALA A 1 82 ? 22.767 40.861 29.561 1.00 39.23 81 ALA A C 1
ATOM 639 O O . ALA A 1 82 ? 23.071 41.672 30.438 1.00 40.42 81 ALA A O 1
ATOM 649 N N . ILE A 1 84 ? 24.761 42.489 27.329 1.00 38.58 83 ILE A N 1
ATOM 650 C CA . ILE A 1 84 ? 24.928 43.868 26.867 1.00 38.19 83 ILE A CA 1
ATOM 651 C C . ILE A 1 84 ? 24.628 44.832 28.000 1.00 38.27 83 ILE A C 1
ATOM 652 O O . ILE A 1 84 ? 25.393 45.744 28.243 1.00 37.58 83 ILE A O 1
ATOM 657 N N . LYS A 1 85 ? 23.517 44.605 28.697 1.00 38.66 84 LYS A N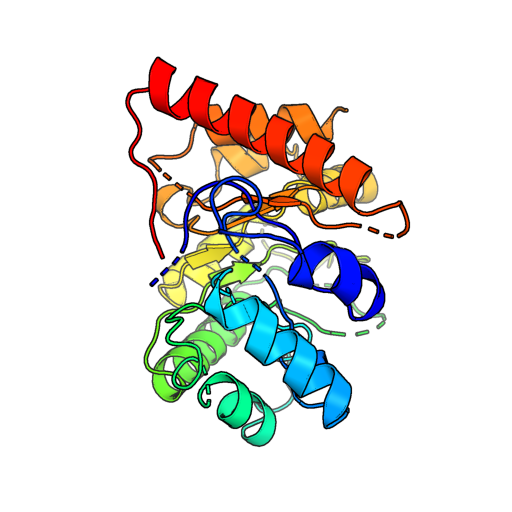 1
ATOM 658 C CA . LYS A 1 85 ? 23.114 45.410 29.858 1.00 39.01 84 LYS A CA 1
ATOM 659 C C . LYS A 1 85 ? 24.095 45.190 31.004 1.00 39.20 84 LYS A C 1
ATOM 660 O O . LYS A 1 85 ? 24.574 46.153 31.570 1.00 40.08 84 LYS A O 1
ATOM 662 N N . GLN A 1 86 ? 24.393 43.940 31.345 1.00 39.19 85 GLN A N 1
ATOM 663 C CA . GLN A 1 86 ? 25.232 43.646 32.512 1.00 39.14 85 GLN A CA 1
ATOM 664 C C . GLN A 1 86 ? 26.642 44.214 32.413 1.00 39.02 85 GLN A C 1
ATOM 665 O O . GLN A 1 86 ? 27.175 44.696 33.390 1.00 40.04 85 GLN A O 1
ATOM 671 N N . TYR A 1 87 ? 27.252 44.129 31.240 1.00 39.18 86 TYR A N 1
ATOM 672 C CA . TYR A 1 87 ? 28.660 44.486 31.033 1.00 38.57 86 TYR A CA 1
ATOM 673 C C . TYR A 1 87 ? 28.759 45.818 30.305 1.00 39.11 86 TYR A C 1
ATOM 674 O O . TYR A 1 87 ? 29.818 46.260 29.906 1.00 37.82 86 TYR A O 1
ATOM 683 N N . ASN A 1 88 ? 27.602 46.438 30.135 1.00 40.48 87 ASN A N 1
ATOM 684 C CA . ASN A 1 88 ? 27.521 47.776 29.635 1.00 41.69 87 ASN A CA 1
ATOM 685 C C . ASN A 1 88 ? 28.233 47.879 28.304 1.00 41.16 87 ASN A C 1
ATOM 686 O O . ASN A 1 88 ? 29.045 48.764 28.102 1.00 40.90 87 ASN A O 1
ATOM 691 N N . THR A 1 89 ? 27.917 46.959 27.397 1.00 41.01 88 THR A N 1
ATOM 692 C CA . THR A 1 89 ? 28.669 46.843 26.136 1.00 40.99 88 THR A CA 1
ATOM 693 C C . THR A 1 89 ? 27.734 46.794 24.913 1.00 41.79 88 THR A C 1
ATOM 694 O O . THR A 1 89 ? 27.285 45.731 24.559 1.00 42.36 88 THR A O 1
ATOM 698 N N . PRO A 1 90 ? 27.477 47.949 24.240 1.00 42.87 89 PRO A N 1
ATOM 699 C CA . PRO A 1 90 ? 26.475 48.029 23.175 1.00 42.92 89 PRO A CA 1
ATOM 700 C C . PRO A 1 90 ? 27.048 47.652 21.818 1.00 42.71 89 PRO A C 1
ATOM 701 O O . PRO A 1 90 ? 27.159 48.494 20.931 1.00 43.54 89 PRO A O 1
ATOM 705 N N . PHE A 1 91 ? 27.435 46.382 21.702 1.00 42.23 90 PHE A N 1
ATOM 706 C CA . PHE A 1 91 ? 28.006 45.784 20.511 1.00 40.96 90 PHE A CA 1
ATOM 707 C C . PHE A 1 91 ? 27.554 44.344 20.512 1.00 40.81 90 PHE A C 1
ATOM 708 O O . PHE A 1 91 ? 27.402 43.738 21.563 1.00 40.86 90 PHE A O 1
ATOM 716 N N . PHE A 1 92 ? 27.314 43.799 19.329 1.00 40.38 91 PHE A N 1
ATOM 717 C CA . PHE A 1 92 ? 27.148 42.378 19.185 1.00 39.89 91 PHE A CA 1
ATOM 718 C C . PHE A 1 92 ? 27.535 42.052 17.760 1.00 39.43 91 PHE A C 1
ATOM 719 O O . PHE A 1 92 ? 27.210 42.799 16.859 1.00 37.45 91 PHE A O 1
ATOM 727 N N . SER A 1 93 ? 28.323 40.992 17.567 1.00 40.15 92 SER A N 1
ATOM 728 C CA . SER A 1 93 ? 28.506 40.450 16.224 1.00 40.35 92 SER A CA 1
ATOM 729 C C . SER A 1 93 ? 28.317 38.962 16.239 1.00 40.78 92 SER A C 1
ATOM 730 O O . SER A 1 93 ? 28.532 38.336 17.245 1.00 40.67 92 SER A O 1
ATOM 733 N N . ASP A 1 94 ? 27.897 38.412 15.107 1.00 42.29 93 ASP A N 1
ATOM 734 C CA . ASP A 1 94 ? 27.812 36.964 14.894 1.00 43.85 93 ASP A CA 1
ATOM 735 C C . ASP A 1 94 ? 28.109 36.680 13.401 1.00 44.67 93 ASP A C 1
ATOM 736 O O . ASP A 1 94 ? 28.633 37.538 12.687 1.00 44.06 93 ASP A O 1
ATOM 741 N N . HIS A 1 95 ? 27.757 35.475 12.963 1.00 46.43 94 HIS A N 1
ATOM 742 C CA . HIS A 1 95 ? 28.089 34.926 11.666 1.00 48.15 94 HIS A CA 1
ATOM 743 C C . HIS A 1 95 ? 26.819 34.573 10.919 1.00 50.60 94 HIS A C 1
ATOM 744 O O . HIS A 1 95 ? 25.743 34.497 11.533 1.00 50.96 94 HIS A O 1
ATOM 751 N N A LEU A 1 96 ? 26.933 34.319 9.613 0.50 52.25 95 LEU A N 1
ATOM 752 N N B LEU A 1 96 ? 26.936 34.305 9.617 0.50 52.29 95 LEU A N 1
ATOM 753 C CA A LEU A 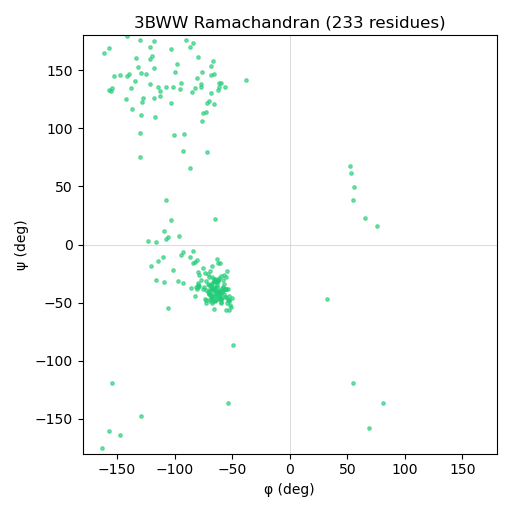1 96 ? 25.778 33.814 8.819 0.50 53.58 95 LEU A CA 1
ATOM 754 C CA B LEU A 1 96 ? 25.773 33.842 8.814 0.50 53.66 95 LEU A CA 1
ATOM 755 C C A LEU A 1 96 ? 25.323 32.373 9.136 0.50 54.88 95 LEU A C 1
ATOM 756 C C B LEU A 1 96 ? 25.322 32.369 9.049 0.50 54.93 95 LEU A C 1
ATOM 757 O O A LEU A 1 96 ? 24.120 32.131 9.337 0.50 54.83 95 LEU A O 1
ATOM 758 O O B LEU A 1 96 ? 24.113 32.104 9.120 0.50 54.98 95 LEU A O 1
ATOM 767 N N . SER A 1 97 ? 26.257 31.428 9.204 1.00 56.28 96 SER A N 1
ATOM 768 C CA . SER A 1 97 ? 25.885 30.026 9.527 1.00 58.51 96 SER A CA 1
ATOM 769 C C . SER A 1 97 ? 26.622 29.380 10.730 1.00 59.80 96 SER A C 1
ATOM 770 O O . SER A 1 97 ? 27.668 29.871 11.159 1.00 61.03 96 SER A O 1
ATOM 773 N N . PHE A 1 98 ? 26.024 28.316 11.289 1.00 60.90 97 PHE A N 1
ATOM 774 C CA . PHE A 1 98 ? 26.670 27.367 12.247 1.00 61.33 97 PHE A CA 1
ATOM 775 C C . PHE A 1 98 ? 26.991 27.966 13.611 1.00 61.57 97 PHE A C 1
ATOM 776 O O . PHE A 1 98 ? 26.939 27.253 14.636 1.00 62.24 97 PHE A O 1
ATOM 778 N N . LEU A 1 108 ? 28.097 20.542 5.087 1.00 65.40 107 LEU A N 1
ATOM 779 C CA . LEU A 1 108 ? 27.453 20.085 3.850 1.00 65.32 107 LEU A CA 1
ATOM 780 C C . LEU A 1 108 ? 27.202 21.259 2.861 1.00 65.14 107 LEU A C 1
ATOM 781 O O . LEU A 1 108 ? 28.152 21.942 2.439 1.00 65.37 107 LEU A O 1
ATOM 782 N N . LEU A 1 109 ? 25.920 21.490 2.532 1.00 64.25 108 LEU A N 1
ATOM 783 C CA . LEU A 1 109 ? 25.473 22.415 1.466 1.00 62.97 108 LEU A CA 1
ATOM 784 C C . LEU A 1 109 ? 26.202 23.761 1.221 1.00 61.64 108 LEU A C 1
ATOM 785 O O . LEU A 1 109 ? 26.620 24.414 2.185 1.00 61.87 108 LEU A O 1
ATOM 786 N N . PRO A 1 110 ? 26.355 24.168 -0.073 1.00 59.85 109 PRO A N 1
ATOM 787 C CA . PRO A 1 110 ? 26.851 25.506 -0.436 1.00 58.70 109 PRO A CA 1
ATOM 788 C C . PRO A 1 110 ? 26.086 26.687 0.206 1.00 57.45 109 PRO A C 1
ATOM 789 O O . PRO A 1 110 ? 24.905 26.552 0.551 1.00 57.67 109 PRO A O 1
ATOM 809 N N . PRO A 1 112 ? 24.785 29.985 -1.036 1.00 51.78 111 PRO A N 1
ATOM 810 C CA . PRO A 1 112 ? 24.602 30.746 -2.263 1.00 49.12 111 PRO A CA 1
ATOM 811 C C . PRO A 1 112 ? 24.553 32.233 -1.989 1.00 45.97 111 PRO A C 1
ATOM 812 O O . PRO A 1 112 ? 23.877 32.698 -1.061 1.00 44.81 111 PRO A O 1
ATOM 816 N N . PHE A 1 113 ? 25.323 32.964 -2.775 1.00 42.71 112 PHE A N 1
ATOM 817 C CA . PHE A 1 113 ? 25.310 34.409 -2.746 1.00 40.53 112 PHE A CA 1
ATOM 818 C C . PHE A 1 113 ? 24.300 34.883 -3.810 1.00 38.96 112 PHE A C 1
ATOM 819 O O . PHE A 1 113 ? 24.653 35.202 -4.932 1.00 37.81 112 PHE A O 1
ATOM 827 N N . THR A 1 114 ? 23.020 34.836 -3.438 1.00 37.96 113 THR A N 1
ATOM 828 C CA . THR A 1 114 ? 21.905 35.223 -4.285 1.00 36.81 113 THR A CA 1
ATOM 829 C C . THR A 1 114 ? 21.164 36.365 -3.596 1.00 36.75 113 THR A C 1
ATOM 830 O O . THR A 1 114 ? 21.328 36.594 -2.409 1.00 36.70 113 THR A O 1
ATOM 834 N N . ASP A 1 115 ? 20.356 37.098 -4.338 1.00 37.07 114 ASP A N 1
ATOM 835 C CA . ASP A 1 115 ? 19.513 38.128 -3.744 1.00 37.49 114 ASP A CA 1
ATOM 836 C C . ASP A 1 115 ? 18.489 37.563 -2.735 1.00 37.71 114 ASP A C 1
ATOM 837 O O . ASP A 1 115 ? 18.093 38.214 -1.772 1.00 37.48 114 ASP A O 1
ATOM 842 N N . GLU A 1 116 ? 18.044 36.350 -2.980 1.00 37.80 115 GLU A N 1
ATOM 843 C CA . GLU A 1 116 ? 17.136 35.704 -2.086 1.00 37.99 115 GLU A CA 1
ATOM 844 C C . GLU A 1 116 ? 17.798 35.499 -0.729 1.00 37.14 115 GLU A C 1
ATOM 845 O O . GLU A 1 116 ? 17.144 35.585 0.271 1.00 37.63 115 GLU A O 1
ATOM 851 N N . ALA A 1 117 ? 19.099 35.237 -0.688 1.00 36.45 116 ALA A N 1
ATOM 852 C CA . ALA A 1 117 ? 19.786 34.982 0.568 1.00 35.46 116 ALA A CA 1
ATOM 853 C C . ALA A 1 117 ? 20.091 36.310 1.232 1.00 35.52 116 ALA A C 1
ATOM 854 O O . ALA A 1 117 ? 20.012 36.386 2.446 1.00 35.77 116 ALA A O 1
ATOM 856 N N . VAL A 1 118 ? 20.470 37.333 0.438 1.00 35.01 117 VAL A N 1
ATOM 857 C CA . VAL A 1 118 ? 20.677 38.710 0.920 1.00 34.16 117 VAL A CA 1
ATOM 858 C C . VAL A 1 118 ? 19.436 39.213 1.633 1.00 34.41 117 VAL A C 1
ATOM 859 O O . VAL A 1 118 ? 19.540 39.701 2.756 1.00 34.93 117 VAL A O 1
ATOM 863 N N . LYS A 1 119 ? 18.276 39.087 1.001 1.00 34.81 118 LYS A N 1
ATOM 864 C CA . LYS A 1 119 ? 17.005 39.612 1.562 1.00 34.89 118 LYS A CA 1
ATOM 865 C C . LYS A 1 119 ? 16.576 38.857 2.815 1.00 35.16 118 LYS A C 1
ATOM 866 O O . LYS A 1 119 ? 16.216 39.467 3.817 1.00 35.53 118 LYS A O 1
ATOM 872 N N . HIS A 1 120 ? 16.633 37.530 2.752 1.00 36.40 119 HIS A N 1
ATOM 873 C CA . HIS A 1 120 ? 16.497 36.632 3.933 1.00 36.65 119 HIS A CA 1
ATOM 874 C C . HIS A 1 120 ? 17.410 36.988 5.093 1.00 36.87 119 HIS A C 1
ATOM 875 O O . HIS A 1 120 ? 16.944 37.164 6.191 1.00 38.57 119 HIS A O 1
ATOM 882 N N . THR A 1 121 ? 18.706 37.106 4.869 1.00 37.12 120 THR A N 1
ATOM 883 C CA . THR A 1 121 ? 19.646 37.376 5.964 1.00 37.30 120 THR A CA 1
ATOM 884 C C . THR A 1 121 ? 19.506 38.765 6.535 1.00 37.12 120 THR A C 1
ATOM 885 O O . THR A 1 121 ? 19.611 38.949 7.728 1.00 37.41 120 THR A O 1
ATOM 889 N N . ALA A 1 122 ? 19.290 39.743 5.658 1.00 37.11 121 ALA A N 1
ATOM 890 C CA . ALA A 1 122 ? 19.144 41.132 6.040 1.00 36.32 121 ALA A CA 1
ATOM 891 C C . ALA A 1 122 ? 17.928 41.286 6.964 1.00 35.71 121 ALA A C 1
ATOM 892 O O . ALA A 1 122 ? 17.995 41.958 7.969 1.00 35.16 121 ALA A O 1
ATOM 894 N N . ALA A 1 123 ? 16.817 40.639 6.599 1.00 36.01 122 ALA A N 1
ATOM 895 C CA . ALA A 1 123 ? 15.586 40.650 7.356 1.00 35.05 122 ALA A CA 1
ATOM 896 C C . ALA A 1 123 ? 15.733 40.054 8.728 1.00 35.28 122 ALA A C 1
ATOM 897 O O . ALA A 1 123 ? 14.989 40.440 9.616 1.00 36.95 122 ALA A O 1
ATOM 899 N N . ARG A 1 124 ? 16.638 39.089 8.919 1.00 35.21 123 ARG A N 1
ATOM 900 C CA . ARG A 1 124 ? 16.787 38.468 10.229 1.00 34.56 123 ARG A CA 1
ATOM 901 C C . ARG A 1 124 ? 17.641 39.330 11.118 1.00 33.63 123 ARG A C 1
ATOM 902 O O . ARG A 1 124 ? 17.447 39.374 12.324 1.00 32.18 123 ARG A O 1
ATOM 910 N N . ILE A 1 125 ? 18.642 39.957 10.498 1.00 33.91 124 ILE A N 1
ATOM 911 C CA . ILE A 1 125 ? 19.517 40.917 11.153 1.00 33.34 124 ILE A CA 1
ATOM 912 C C . ILE A 1 125 ? 18.729 42.135 11.646 1.00 35.37 124 ILE A C 1
ATOM 913 O O . ILE A 1 125 ? 18.987 42.631 12.734 1.00 35.31 124 ILE A O 1
ATOM 918 N N . ARG A 1 126 ? 17.761 42.612 10.858 1.00 37.96 125 ARG A N 1
ATOM 919 C CA . ARG A 1 126 ? 16.850 43.689 11.307 1.00 39.18 125 ARG A CA 1
ATOM 920 C C . ARG A 1 126 ? 15.972 43.292 12.488 1.00 40.96 125 ARG A C 1
ATOM 921 O O . ARG A 1 126 ? 15.592 44.150 13.286 1.00 42.22 125 ARG A O 1
ATOM 929 N N . GLU A 1 127 ? 15.611 42.013 12.582 1.00 42.63 126 GLU A N 1
ATOM 930 C CA . GLU A 1 127 ? 14.876 41.487 13.753 1.00 43.38 126 GLU A CA 1
ATOM 931 C C . GLU A 1 127 ? 15.737 41.415 14.991 1.00 41.57 126 GLU A C 1
ATOM 932 O O . GLU A 1 127 ? 15.271 41.690 16.082 1.00 40.75 126 GLU A O 1
ATOM 938 N N . VAL A 1 128 ? 16.983 40.984 14.814 1.00 41.36 127 VAL A N 1
ATOM 939 C CA . VAL A 1 128 ? 17.936 40.900 15.913 1.00 40.61 127 VAL A CA 1
ATOM 940 C C . VAL A 1 128 ? 18.260 42.292 16.429 1.00 41.38 127 VAL A C 1
ATOM 941 O O . VAL A 1 128 ? 18.280 42.511 17.634 1.00 42.32 127 VAL A O 1
ATOM 945 N N . GLN A 1 129 ? 18.494 43.230 15.521 1.00 41.79 128 GLN A N 1
ATOM 946 C CA . GLN A 1 129 ? 18.661 44.639 15.883 1.00 41.73 128 GLN A CA 1
ATOM 947 C C . GLN A 1 129 ? 17.468 45.210 16.672 1.00 43.12 128 GLN A C 1
ATOM 948 O O . GLN A 1 129 ? 17.684 45.866 17.689 1.00 44.15 128 GLN A O 1
ATOM 954 N N . ASP A 1 130 ? 16.223 44.943 16.254 1.00 43.52 129 ASP A N 1
ATOM 955 C CA . ASP A 1 130 ? 15.039 45.434 16.974 1.00 43.78 129 ASP A CA 1
ATOM 956 C C . ASP A 1 130 ? 14.881 44.896 18.378 1.00 43.52 129 ASP A C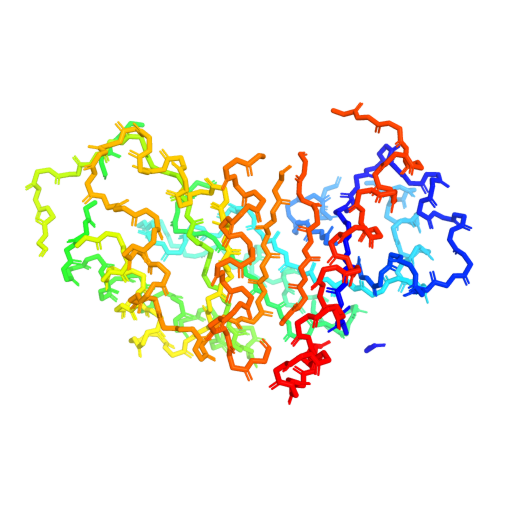 1
ATOM 957 O O . ASP A 1 130 ? 14.378 45.611 19.258 1.00 43.30 129 ASP A O 1
ATOM 962 N N . PHE A 1 131 ? 15.242 43.621 18.552 1.00 42.88 130 PHE A N 1
ATOM 963 C CA . PHE A 1 131 ? 15.127 42.936 19.823 1.00 42.81 130 PHE A CA 1
ATOM 964 C C . PHE A 1 131 ? 16.192 43.453 20.757 1.00 42.55 130 PHE A C 1
ATOM 965 O O . PHE A 1 131 ? 15.877 43.804 21.893 1.00 42.95 130 PHE A O 1
ATOM 973 N N . LEU A 1 132 ? 17.446 43.475 20.296 1.00 41.77 131 LEU A N 1
ATOM 974 C CA . LEU A 1 132 ? 18.576 43.877 21.138 1.00 41.64 131 LEU A CA 1
ATOM 975 C C . LEU A 1 132 ? 18.633 45.397 21.356 1.00 42.10 131 LEU A C 1
ATOM 976 O O . LEU A 1 132 ? 19.252 45.874 22.307 1.00 42.30 131 LEU A O 1
ATOM 981 N N . GLU A 1 133 ? 17.980 46.133 20.466 1.00 42.90 132 GLU A N 1
ATOM 982 C CA . GLU A 1 133 ? 17.928 47.617 20.451 1.00 43.51 132 GLU A CA 1
ATOM 983 C C . GLU A 1 133 ? 19.262 48.289 20.190 1.00 42.86 132 GLU A C 1
ATOM 984 O O . GLU A 1 133 ? 19.472 49.453 20.530 1.00 42.65 132 GLU A O 1
ATOM 990 N N . ILE A 1 134 ? 20.148 47.535 19.557 1.00 42.79 133 ILE A N 1
ATOM 991 C CA . ILE A 1 134 ? 21.417 48.031 19.124 1.00 41.28 133 ILE A CA 1
ATOM 992 C C . ILE A 1 134 ? 21.613 47.561 17.704 1.00 41.65 133 ILE A C 1
ATOM 993 O O . ILE A 1 134 ? 21.001 46.613 17.251 1.00 41.02 133 ILE A O 1
ATOM 998 N N . GLN A 1 135 ? 22.496 48.230 17.008 1.00 41.76 134 GLN A N 1
ATOM 999 C CA . GLN A 1 135 ? 23.004 47.746 15.746 1.00 42.47 134 GLN A CA 1
ATOM 1000 C C . GLN A 1 135 ? 24.045 46.638 15.968 1.00 41.90 134 GLN A C 1
ATOM 1001 O O . GLN A 1 135 ? 24.951 46.734 16.846 1.00 42.16 134 GLN A O 1
ATOM 1007 N N . ILE A 1 136 ? 23.940 45.605 15.136 1.00 41.13 135 ILE A N 1
ATOM 1008 C CA . ILE A 1 136 ? 24.877 44.480 15.192 1.00 40.46 135 ILE A CA 1
ATOM 1009 C C . ILE A 1 136 ? 25.888 44.617 14.042 1.00 40.90 135 ILE A C 1
ATOM 1010 O O . ILE A 1 136 ? 25.766 45.505 13.216 1.00 41.58 135 ILE A O 1
ATOM 1015 N N . SER A 1 137 ? 26.939 43.814 14.088 1.00 41.10 136 SER A N 1
ATOM 1016 C CA . SER A 1 137 ? 27.902 43.666 13.014 1.00 41.09 136 SER A CA 1
ATOM 1017 C C . SER A 1 137 ? 27.867 42.176 12.524 1.00 41.28 136 SER A C 1
ATOM 1018 O O . SER A 1 137 ? 27.508 41.256 13.285 1.00 42.02 136 SER A O 1
ATOM 1021 N N . VAL A 1 138 ? 28.190 41.935 11.255 1.00 40.42 137 VAL A N 1
ATOM 1022 C CA . VAL A 1 138 ? 28.143 40.579 10.673 1.00 40.23 137 VAL A CA 1
ATOM 1023 C C . VAL A 1 138 ? 29.592 40.240 10.403 1.00 39.08 137 VAL A C 1
ATOM 1024 O O . VAL A 1 138 ? 30.320 41.074 9.915 1.00 38.56 137 VAL A O 1
ATOM 1028 N N . GLU A 1 139 ? 30.043 39.065 10.794 1.00 39.01 138 GLU A N 1
ATOM 1029 C CA . GLU A 1 139 ? 31.423 38.699 10.498 1.00 39.59 138 GLU A CA 1
ATOM 1030 C C . GLU A 1 139 ? 31.515 37.874 9.208 1.00 40.23 138 GLU A C 1
ATOM 1031 O O . GLU A 1 139 ? 30.758 36.950 9.020 1.00 40.27 138 GLU A O 1
ATOM 1037 N N . ASN A 1 140 ? 32.459 38.222 8.322 1.00 41.50 139 ASN A N 1
ATOM 1038 C CA . ASN A 1 140 ? 32.788 37.382 7.174 1.00 41.27 139 ASN A CA 1
ATOM 1039 C C . ASN A 1 140 ? 33.466 36.106 7.647 1.00 42.00 139 ASN A C 1
ATOM 1040 O O . ASN A 1 140 ? 34.410 36.157 8.419 1.00 43.67 139 ASN A O 1
ATOM 1045 N N . THR A 1 141 ? 32.987 34.968 7.158 1.00 42.24 140 THR A N 1
ATOM 1046 C CA . THR A 1 141 ? 33.552 33.676 7.477 1.00 42.85 140 THR A CA 1
ATOM 1047 C C . THR A 1 141 ? 34.038 32.877 6.246 1.00 42.75 140 THR A C 1
ATOM 1048 O O . THR A 1 141 ? 33.643 33.147 5.105 1.00 42.51 140 THR A O 1
ATOM 1052 N N . SER A 1 142 ? 34.928 31.916 6.521 1.00 42.55 141 SER A N 1
ATOM 1053 C CA . SER A 1 142 ? 35.278 30.848 5.612 1.00 42.70 141 SER A CA 1
ATOM 1054 C C . SER A 1 142 ? 34.073 30.015 5.251 1.00 42.71 141 SER A C 1
ATOM 1055 O O . SER A 1 142 ? 33.251 29.704 6.114 1.00 42.56 141 SER A O 1
ATOM 1058 N N . TYR A 1 143 ? 33.958 29.636 3.982 1.00 42.67 142 TYR A N 1
ATOM 1059 C CA . TYR A 1 143 ? 32.922 28.697 3.562 1.00 42.20 142 TYR A CA 1
ATOM 1060 C C . TYR A 1 143 ? 33.593 27.586 2.751 1.00 41.98 142 TYR A C 1
ATOM 1061 O O . TYR A 1 143 ? 34.616 27.834 2.080 1.00 40.82 142 TYR A O 1
ATOM 1070 N N . TYR A 1 144 ? 33.024 26.371 2.855 1.00 42.09 143 TYR A N 1
ATOM 1071 C CA . TYR A 1 144 ? 33.593 25.139 2.253 1.00 41.90 143 TYR A CA 1
ATOM 1072 C C . TYR A 1 144 ? 33.247 24.996 0.788 1.00 41.44 143 TYR A C 1
ATOM 1073 O O . TYR A 1 144 ? 34.112 24.655 -0.002 1.00 41.72 143 TYR A O 1
ATOM 1075 N N . LEU A 1 145 ? 31.995 25.250 0.421 1.00 41.00 144 LEU A N 1
ATOM 1076 C CA . LEU A 1 145 ? 31.536 24.985 -0.932 1.00 40.70 144 LEU A CA 1
ATOM 1077 C C . LEU A 1 145 ? 30.878 26.251 -1.529 1.00 40.56 144 LEU A C 1
ATOM 1078 O O . LEU A 1 145 ? 30.003 26.852 -0.921 1.00 41.43 144 LEU A O 1
ATOM 1080 N N . HIS A 1 146 ? 31.345 26.687 -2.698 1.00 39.86 145 HIS A N 1
ATOM 1081 C CA . HIS A 1 146 ? 30.748 27.817 -3.413 1.00 39.60 145 HIS A CA 1
ATOM 1082 C C . HIS A 1 146 ? 29.563 27.353 -4.264 1.00 39.30 145 HIS A C 1
ATOM 1083 O O . HIS A 1 146 ? 29.688 26.417 -4.988 1.00 39.79 145 HIS A O 1
ATOM 1090 N N . SER A 1 147 ? 28.415 28.008 -4.202 1.00 39.59 146 SER A N 1
ATOM 1091 C CA . SER A 1 147 ? 27.251 27.565 -4.969 1.00 39.32 146 SER A CA 1
ATOM 1092 C C . SER A 1 147 ? 27.344 27.941 -6.419 1.00 39.04 146 SER A C 1
ATOM 1093 O O . SER A 1 147 ? 27.675 29.068 -6.726 1.00 39.77 146 SER A O 1
ATOM 1096 N N . GLU A 1 148 ? 27.010 26.999 -7.296 1.00 39.61 147 GLU A N 1
ATOM 1097 C CA . GLU A 1 148 ? 26.815 27.251 -8.734 1.00 39.73 147 GLU A CA 1
ATOM 1098 C C . GLU A 1 148 ? 25.763 28.354 -8.960 1.00 38.90 147 GLU A C 1
ATOM 1099 O O . GLU A 1 148 ? 25.820 29.023 -9.979 1.00 39.50 147 GLU A O 1
ATOM 1102 N N . THR A 1 149 ? 24.804 28.524 -8.034 1.00 37.94 148 THR A N 1
ATOM 1103 C CA . THR A 1 149 ? 23.649 29.448 -8.214 1.00 36.59 148 THR A CA 1
ATOM 1104 C C . THR A 1 149 ? 23.935 30.904 -7.844 1.00 36.98 148 THR A C 1
ATOM 1105 O O . THR A 1 149 ? 23.114 31.804 -8.080 1.00 37.67 148 THR A O 1
ATOM 1109 N N . SER A 1 150 ? 25.118 31.150 -7.304 1.00 36.73 149 SER A N 1
ATOM 1110 C CA . SER A 1 150 ? 25.475 32.453 -6.845 1.00 36.08 149 SER A CA 1
ATOM 1111 C C . SER A 1 150 ? 25.448 33.423 -8.019 1.00 36.25 149 SER A C 1
ATOM 1112 O O . SER A 1 150 ? 25.975 33.118 -9.093 1.00 36.14 149 SER A O 1
ATOM 1115 N N . THR A 1 151 ? 24.850 34.599 -7.786 1.00 36.04 150 THR A N 1
ATOM 1116 C CA . THR A 1 151 ? 24.871 35.729 -8.736 1.00 35.12 150 THR A CA 1
ATOM 1117 C C . THR A 1 151 ? 25.857 36.844 -8.329 1.00 35.92 150 THR A C 1
ATOM 1118 O O . THR A 1 151 ? 26.036 37.823 -9.040 1.00 37.22 150 THR A O 1
ATOM 1130 N N . ASN A 1 153 ? 29.684 37.887 -5.794 1.00 36.81 152 ASN A N 1
ATOM 1131 C CA . ASN A 1 153 ? 30.858 37.352 -5.126 1.00 37.62 152 ASN A CA 1
ATOM 1132 C C . ASN A 1 153 ? 30.789 37.632 -3.615 1.00 38.13 152 ASN A C 1
ATOM 1133 O O . ASN A 1 153 ? 29.843 38.302 -3.156 1.00 37.57 152 ASN A O 1
ATOM 1138 N N . GLU A 1 154 ? 31.752 37.127 -2.822 1.00 38.56 153 GLU A N 1
ATOM 1139 C CA . GLU A 1 154 ? 31.631 37.258 -1.349 1.00 38.92 153 GLU A CA 1
ATOM 1140 C C . GLU A 1 154 ? 31.553 38.685 -0.822 1.00 38.99 153 GLU A C 1
ATOM 1141 O O . GLU A 1 154 ? 30.707 38.966 0.025 1.00 38.94 153 GLU A O 1
ATOM 1147 N N . VAL A 1 155 ? 32.417 39.592 -1.284 1.00 38.98 154 VAL A N 1
ATOM 1148 C CA . VAL A 1 155 ? 32.355 40.989 -0.797 1.00 39.08 154 VAL A CA 1
ATOM 1149 C C . VAL A 1 155 ? 31.082 41.742 -1.244 1.00 39.63 154 VAL A C 1
ATOM 1150 O O . VAL A 1 155 ? 30.533 42.546 -0.493 1.00 40.66 154 VAL A O 1
ATOM 1154 N N . GLU A 1 156 ? 30.575 41.437 -2.436 1.00 40.23 155 GLU A N 1
ATOM 1155 C CA . GLU A 1 156 ? 29.225 41.911 -2.859 1.00 40.10 155 GLU A CA 1
ATOM 1156 C C . GLU A 1 156 ? 28.057 41.474 -1.968 1.00 39.68 155 GLU A C 1
ATOM 1157 O O . GLU A 1 156 ? 27.083 42.226 -1.697 1.00 39.82 155 GLU A O 1
ATOM 1163 N N . PHE A 1 157 ? 28.139 40.225 -1.559 1.00 39.54 156 PHE A N 1
ATOM 1164 C CA . PHE A 1 157 ? 27.148 39.600 -0.719 1.00 39.24 156 PHE A CA 1
ATOM 1165 C C . PHE A 1 157 ? 27.137 40.260 0.659 1.00 39.30 156 PHE A C 1
ATOM 1166 O O . PHE A 1 157 ? 26.100 40.682 1.116 1.00 40.24 156 PHE A O 1
ATOM 1174 N N . LEU A 1 158 ? 28.291 40.299 1.313 1.00 39.41 157 LEU A N 1
ATOM 1175 C CA . LEU A 1 158 ? 28.467 40.965 2.597 1.00 39.25 157 LEU A CA 1
ATOM 1176 C C . LEU A 1 158 ? 27.979 42.390 2.548 1.00 38.88 157 LEU A C 1
ATOM 1177 O O . LEU A 1 158 ? 27.158 42.790 3.371 1.00 39.27 157 LEU A O 1
ATOM 1182 N N . ASN A 1 159 ? 28.525 43.171 1.612 1.00 38.81 158 ASN A N 1
ATOM 1183 C CA . ASN A 1 159 ? 28.115 44.570 1.404 1.00 38.13 158 ASN A CA 1
ATOM 1184 C C . ASN A 1 159 ? 26.636 44.721 1.276 1.00 37.15 158 ASN A C 1
ATOM 1185 O O . ASN A 1 159 ? 26.076 45.627 1.887 1.00 37.14 158 ASN A O 1
ATOM 1190 N N . ALA A 1 160 ? 26.010 43.847 0.472 1.00 37.15 159 ALA A N 1
ATOM 1191 C CA . ALA A 1 160 ? 24.560 43.875 0.267 1.00 36.56 159 ALA A CA 1
ATOM 1192 C C . ALA A 1 160 ? 23.768 43.569 1.522 1.00 37.20 159 ALA A C 1
ATOM 1193 O O . ALA A 1 160 ? 22.730 44.164 1.763 1.00 38.17 159 ALA A O 1
ATOM 1195 N N . ILE A 1 161 ? 24.200 42.586 2.299 1.00 36.68 160 ILE A N 1
ATOM 1196 C CA . ILE A 1 161 ? 23.501 42.263 3.530 1.00 35.84 160 ILE A CA 1
ATOM 1197 C C . ILE A 1 161 ? 23.553 43.425 4.527 1.00 36.27 160 ILE A C 1
ATOM 1198 O O . ILE A 1 161 ? 22.511 43.853 5.073 1.00 35.58 160 ILE A O 1
ATOM 1203 N N . VAL A 1 162 ? 24.751 43.973 4.725 1.00 36.85 161 VAL A N 1
ATOM 1204 C CA . VAL A 1 162 ? 24.941 44.979 5.745 1.00 37.19 161 VAL A CA 1
ATOM 1205 C C . VAL A 1 162 ? 24.332 46.330 5.334 1.00 38.44 161 VAL A C 1
ATOM 1206 O O . VAL A 1 162 ? 23.975 47.126 6.179 1.00 39.76 161 VAL A O 1
ATOM 1210 N N . GLN A 1 163 ? 24.184 46.581 4.044 1.00 40.14 162 GLN A N 1
ATOM 1211 C CA . GLN A 1 163 ? 23.537 47.791 3.582 1.00 40.36 162 GLN A CA 1
ATOM 1212 C C . GLN A 1 163 ? 22.042 47.675 3.660 1.00 40.61 162 GLN A C 1
ATOM 1213 O O . GLN A 1 163 ? 21.362 48.680 3.931 1.00 39.88 162 GLN A O 1
ATOM 1219 N N . GLU A 1 164 ? 21.509 46.470 3.417 1.00 41.45 163 GLU A N 1
ATOM 1220 C CA . GLU A 1 164 ? 20.062 46.227 3.534 1.00 42.37 163 GLU A CA 1
ATOM 1221 C C . GLU A 1 164 ? 19.587 46.019 4.979 1.00 42.09 163 GLU A C 1
ATOM 1222 O O . GLU A 1 164 ? 18.486 46.440 5.314 1.00 41.46 163 GLU A O 1
ATOM 1228 N N . ALA A 1 165 ? 20.407 45.425 5.844 1.00 42.11 164 ALA A N 1
ATOM 1229 C CA . ALA A 1 165 ? 20.098 45.425 7.287 1.00 41.68 164 ALA A CA 1
ATOM 1230 C C . ALA A 1 165 ? 20.542 46.747 8.006 1.00 42.08 164 ALA A C 1
ATOM 1231 O O . ALA A 1 165 ? 20.081 47.039 9.101 1.00 43.01 164 ALA A O 1
ATOM 1233 N N . ASN A 1 166 ? 21.389 47.548 7.360 1.00 41.53 165 ASN A N 1
ATOM 1234 C CA . ASN A 1 166 ? 22.023 48.759 7.944 1.00 40.93 165 ASN A CA 1
ATOM 1235 C C . ASN A 1 166 ? 22.716 48.467 9.248 1.00 39.76 165 ASN A C 1
ATOM 1236 O O . ASN A 1 166 ? 22.386 49.010 10.322 1.00 39.37 165 ASN A O 1
ATOM 1241 N N . CYS A 1 167 ? 23.694 47.591 9.126 1.00 37.62 166 CYS A N 1
ATOM 1242 C CA . CYS A 1 167 ? 24.414 47.065 10.252 1.00 37.50 166 CYS A CA 1
ATOM 1243 C C . CYS A 1 167 ? 25.909 47.193 9.974 1.00 36.99 166 CYS A C 1
ATOM 1244 O O . CYS A 1 167 ? 26.297 47.692 8.935 1.00 36.28 166 CYS A O 1
ATOM 1247 N N . GLY A 1 168 ? 26.739 46.840 10.931 1.00 37.34 167 GLY A N 1
ATOM 1248 C CA . GLY A 1 168 ? 28.193 46.950 10.743 1.00 37.33 167 GLY A CA 1
ATOM 1249 C C . GLY A 1 168 ? 28.796 45.694 10.176 1.00 38.21 167 GLY A C 1
ATOM 1250 O O . GLY A 1 168 ? 28.099 44.692 10.017 1.00 38.24 167 GLY A O 1
ATOM 1251 N N . ILE A 1 169 ? 30.105 45.769 9.901 1.00 38.71 168 ILE A N 1
ATOM 1252 C CA . ILE A 1 169 ? 30.910 44.699 9.433 1.00 39.33 168 ILE A CA 1
ATOM 1253 C C . ILE A 1 169 ? 32.010 44.414 10.494 1.00 39.61 168 ILE A C 1
ATOM 1254 O O . ILE A 1 169 ? 32.746 45.307 10.903 1.00 39.06 168 ILE A O 1
ATOM 1259 N N . HIS A 1 170 ? 32.089 43.161 10.932 1.00 39.48 169 HIS A N 1
ATOM 1260 C CA . HIS A 1 170 ? 33.150 42.688 11.813 1.00 39.16 169 HIS A CA 1
ATOM 1261 C C . HIS A 1 170 ? 34.033 42.026 10.783 1.00 39.62 169 HIS A C 1
ATOM 1262 O O . HIS A 1 170 ? 33.665 40.996 10.263 1.00 39.40 169 HIS A O 1
ATOM 1269 N N A LEU A 1 171 ? 35.175 42.637 10.454 0.50 39.90 170 LEU A N 1
ATOM 1270 N N B LEU A 1 171 ? 35.192 42.629 10.501 0.50 40.05 170 LEU A N 1
ATOM 1271 C CA A LEU A 1 171 ? 36.060 42.116 9.392 0.50 39.86 170 LEU A CA 1
ATOM 1272 C CA B LEU A 1 171 ? 36.114 42.120 9.475 0.50 40.12 170 LEU A CA 1
ATOM 1273 C C A LEU A 1 171 ? 37.124 41.172 9.931 0.50 40.29 170 LEU A C 1
ATOM 1274 C C B LEU A 1 171 ? 37.085 41.117 10.045 0.50 40.44 170 LEU A C 1
ATOM 1275 O O A LEU A 1 171 ? 37.953 41.591 10.728 0.50 41.22 170 LEU A O 1
ATOM 1276 O O B LEU A 1 171 ? 37.796 41.425 10.994 0.50 41.38 170 LEU A O 1
ATOM 1285 N N . ASP A 1 172 ? 37.109 39.908 9.477 1.00 40.55 171 ASP A N 1
ATOM 1286 C CA . ASP A 1 172 ? 38.156 38.926 9.786 1.00 39.71 171 ASP A CA 1
ATOM 1287 C C . ASP A 1 172 ? 39.134 38.763 8.606 1.00 39.20 171 ASP A C 1
ATOM 1288 O O . ASP A 1 172 ? 38.767 38.232 7.594 1.00 38.06 171 ASP A O 1
ATOM 1293 N N A VAL A 1 173 ? 40.381 39.196 8.809 0.50 39.14 172 VAL A N 1
ATOM 1294 N N B VAL A 1 173 ? 40.377 39.215 8.745 0.50 38.83 172 VAL A N 1
ATOM 1295 C CA A VAL A 1 173 ? 41.400 39.237 7.764 0.50 39.36 172 VAL A CA 1
ATOM 1296 C CA B VAL A 1 173 ? 41.289 39.220 7.600 0.50 38.71 172 VAL A CA 1
ATOM 1297 C C A VAL A 1 173 ? 41.727 37.842 7.270 0.50 39.46 172 VAL A C 1
ATOM 1298 C C B VAL A 1 173 ? 41.812 37.832 7.254 0.50 39.19 172 VAL A C 1
ATOM 1299 O O A VAL A 1 173 ? 41.960 37.634 6.072 0.50 39.83 172 VAL A O 1
ATOM 1300 O O B VAL A 1 173 ? 42.272 37.613 6.119 0.50 39.52 172 VAL A O 1
ATOM 1307 N N . ASN A 1 174 ? 41.736 36.886 8.195 1.00 39.63 173 ASN A N 1
ATOM 1308 C CA . ASN A 1 174 ? 42.196 35.527 7.906 1.00 39.94 173 ASN A CA 1
ATOM 1309 C C . ASN A 1 174 ? 41.195 34.860 7.020 1.00 39.57 173 ASN A C 1
ATOM 1310 O O . ASN A 1 174 ? 41.564 34.141 6.096 1.00 40.24 173 ASN A O 1
ATOM 1315 N N . ASN A 1 175 ? 39.921 35.102 7.298 1.00 39.22 174 ASN A N 1
ATOM 1316 C CA . ASN A 1 175 ? 38.825 34.478 6.530 1.00 38.26 174 ASN A CA 1
ATOM 1317 C C . ASN A 1 175 ? 38.799 34.946 5.069 1.00 37.14 174 ASN A C 1
ATOM 1318 O O . ASN A 1 175 ? 38.402 34.187 4.217 1.00 37.26 174 ASN A O 1
ATOM 1323 N N . ILE A 1 176 ? 39.252 36.176 4.793 1.00 36.34 175 ILE A N 1
ATOM 1324 C CA . ILE A 1 176 ? 39.416 36.676 3.434 1.00 35.65 175 ILE A CA 1
ATOM 1325 C C . ILE A 1 176 ? 40.490 35.874 2.715 1.00 35.95 175 ILE A C 1
ATOM 1326 O O . ILE A 1 176 ? 40.294 35.429 1.584 1.00 36.70 175 ILE A O 1
ATOM 1331 N N . TYR A 1 177 ? 41.638 35.709 3.384 1.00 35.90 176 TYR A N 1
ATOM 1332 C CA . TYR A 1 177 ? 42.770 34.957 2.850 1.00 35.65 176 TYR A CA 1
ATOM 1333 C C . TYR A 1 177 ? 42.360 33.515 2.588 1.00 35.78 176 TYR A C 1
ATOM 1334 O O . TYR A 1 177 ? 42.726 32.954 1.584 1.00 36.87 176 TYR A O 1
ATOM 1343 N N . VAL A 1 178 ? 41.603 32.908 3.503 1.00 35.96 177 VAL A N 1
ATOM 1344 C CA . VAL A 1 178 ? 41.232 31.489 3.427 1.00 34.66 177 VAL A CA 1
ATOM 1345 C C . VAL A 1 178 ? 40.278 31.268 2.248 1.00 34.97 177 VAL A C 1
ATOM 1346 O O . VAL A 1 178 ? 40.465 30.332 1.497 1.00 35.43 177 VAL A O 1
ATOM 1350 N N . ASN A 1 179 ? 39.270 32.129 2.054 1.00 35.36 178 ASN A N 1
ATOM 1351 C CA . ASN A 1 179 ? 38.376 32.016 0.875 1.00 34.77 178 ASN A CA 1
ATOM 1352 C C . ASN A 1 179 ? 39.125 32.256 -0.464 1.00 35.47 178 ASN A C 1
ATOM 1353 O O . ASN A 1 179 ? 38.801 31.674 -1.503 1.00 36.27 178 ASN A O 1
ATOM 1358 N N . ALA A 1 180 ? 40.171 33.064 -0.445 1.00 34.89 179 ALA A N 1
ATOM 1359 C CA . ALA A 1 180 ? 40.951 33.266 -1.644 1.00 33.63 179 ALA A CA 1
ATOM 1360 C C . ALA A 1 180 ? 41.754 31.988 -1.889 1.00 32.95 179 ALA A C 1
ATOM 1361 O O . ALA A 1 180 ? 41.740 31.445 -2.993 1.00 33.03 179 ALA A O 1
ATOM 1363 N N . VAL A 1 181 ? 42.413 31.448 -0.875 1.00 32.84 180 VAL A N 1
ATOM 1364 C CA . VAL A 1 181 ? 43.180 30.213 -1.055 1.00 32.32 180 VAL A CA 1
ATOM 1365 C C . VAL A 1 181 ? 42.308 29.020 -1.523 1.00 33.01 180 VAL A C 1
ATOM 1366 O O . VAL A 1 181 ? 42.642 28.307 -2.449 1.00 32.78 180 VAL A O 1
ATOM 1370 N N . ASN A 1 182 ? 41.172 28.825 -0.885 1.00 33.65 181 ASN A N 1
ATOM 1371 C CA . ASN A 1 182 ? 40.332 27.663 -1.148 1.00 33.89 181 ASN A CA 1
ATOM 1372 C C . ASN A 1 182 ? 39.611 27.720 -2.484 1.00 34.43 181 ASN A C 1
ATOM 1373 O O . ASN A 1 182 ? 39.505 26.708 -3.144 1.00 35.56 181 ASN A O 1
ATOM 1378 N N . HIS A 1 183 ? 39.126 28.885 -2.888 1.00 35.34 182 HIS A N 1
ATOM 1379 C CA . HIS A 1 183 ? 38.236 29.024 -4.073 1.00 35.91 182 HIS A CA 1
ATOM 1380 C C . HIS A 1 183 ? 38.832 29.700 -5.319 1.00 35.68 182 HIS A C 1
ATOM 1381 O O . HIS A 1 183 ? 38.430 29.370 -6.459 1.00 36.20 182 HIS A O 1
ATOM 1388 N N . GLY A 1 184 ? 39.745 30.647 -5.089 1.00 35.36 183 GLY A N 1
ATOM 1389 C CA . GLY A 1 184 ? 40.459 31.351 -6.136 1.00 35.40 183 GLY A CA 1
ATOM 1390 C C . GLY A 1 184 ? 39.601 32.392 -6.802 1.00 35.74 183 GLY A C 1
ATOM 1391 O O . GLY A 1 184 ? 39.949 32.883 -7.867 1.00 35.98 183 GLY A O 1
ATOM 1392 N N . LEU A 1 185 ? 38.489 32.753 -6.158 1.00 36.31 184 LEU A N 1
ATOM 1393 C CA . LEU A 1 185 ? 37.458 33.585 -6.779 1.00 35.97 184 LEU A CA 1
ATOM 1394 C C . LEU A 1 185 ? 37.658 35.044 -6.503 1.00 36.32 184 LEU A C 1
ATOM 1395 O O . LEU A 1 185 ? 37.325 35.856 -7.346 1.00 37.12 184 LEU A O 1
ATOM 1400 N N . LEU A 1 186 ? 38.180 35.400 -5.329 1.00 36.53 185 LEU A N 1
ATOM 1401 C CA . LEU A 1 186 ? 38.289 36.802 -4.957 1.00 36.42 185 LEU A CA 1
ATOM 1402 C C . LEU A 1 186 ? 39.643 37.133 -4.291 1.00 37.00 185 LEU A C 1
ATOM 1403 O O . LEU A 1 186 ? 40.000 36.588 -3.235 1.00 38.79 185 LEU A O 1
ATOM 1408 N N . ASP A 1 187 ? 40.413 37.987 -4.961 1.00 37.28 186 ASP A N 1
ATOM 1409 C CA . ASP A 1 187 ? 41.762 38.403 -4.531 1.00 37.84 186 ASP A CA 1
ATOM 1410 C C . ASP A 1 187 ? 41.515 39.093 -3.200 1.00 37.61 186 ASP A C 1
ATOM 1411 O O . ASP A 1 187 ? 40.599 39.882 -3.111 1.00 37.60 186 ASP A O 1
ATOM 1416 N N . PRO A 1 188 ? 42.293 38.781 -2.154 1.00 37.55 187 PRO A N 1
ATOM 1417 C CA . PRO A 1 188 ? 41.980 39.448 -0.891 1.00 37.89 187 PRO A CA 1
ATOM 1418 C C . PRO A 1 188 ? 42.129 40.967 -0.954 1.00 38.11 187 PRO A C 1
ATOM 1419 O O . PRO A 1 188 ? 41.407 41.674 -0.272 1.00 38.04 187 PRO A O 1
ATOM 1423 N N . HIS A 1 189 ? 43.042 41.453 -1.798 1.00 38.27 188 HIS A N 1
ATOM 1424 C CA . HIS A 1 189 ? 43.116 42.874 -2.130 1.00 38.40 188 HIS A CA 1
ATOM 1425 C C . HIS A 1 189 ? 41.845 43.408 -2.831 1.00 38.38 188 HIS A C 1
ATOM 1426 O O . HIS A 1 189 ? 41.357 44.460 -2.428 1.00 40.06 188 HIS A O 1
ATOM 1433 N N . VAL A 1 190 ? 41.262 42.695 -3.791 1.00 37.51 189 VAL A N 1
ATOM 1434 C CA . VAL A 1 190 ? 39.997 43.157 -4.370 1.00 37.09 189 VAL A CA 1
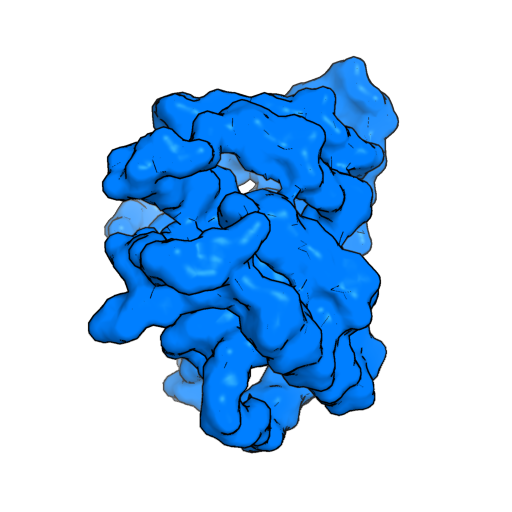ATOM 1435 C C . VAL A 1 190 ? 38.897 43.169 -3.309 1.00 37.83 189 VAL A C 1
ATOM 1436 O O . VAL A 1 190 ? 38.078 44.092 -3.220 1.00 40.21 189 VAL A O 1
ATOM 1440 N N . PHE A 1 191 ? 38.879 42.164 -2.459 1.00 38.24 190 PHE A N 1
ATOM 1441 C CA . PHE A 1 191 ? 37.930 42.129 -1.364 1.00 38.12 190 PHE A CA 1
ATOM 1442 C C . PHE A 1 191 ? 37.930 43.429 -0.520 1.00 38.34 190 PHE A C 1
ATOM 1443 O O . PHE A 1 191 ? 36.876 43.998 -0.257 1.00 39.87 190 PHE A O 1
ATOM 1451 N N . ILE A 1 192 ? 39.093 43.851 -0.069 1.00 37.66 191 ILE A N 1
ATOM 1452 C CA . ILE A 1 192 ? 39.239 44.935 0.885 1.00 38.25 191 ILE A CA 1
ATOM 1453 C C . ILE A 1 192 ? 38.992 46.255 0.192 1.00 39.20 191 ILE A C 1
ATOM 1454 O O . ILE A 1 192 ? 38.430 47.141 0.782 1.00 39.95 191 ILE A O 1
ATOM 1459 N N . ASP A 1 193 ? 39.427 46.382 -1.065 1.00 40.59 192 ASP A N 1
ATOM 1460 C CA . ASP A 1 193 ? 39.142 47.558 -1.896 1.00 40.81 192 ASP A CA 1
ATOM 1461 C C . ASP A 1 193 ? 37.666 47.770 -2.092 1.00 41.34 192 ASP A C 1
ATOM 1462 O O . ASP A 1 193 ? 37.265 48.902 -2.322 1.00 42.84 192 ASP A O 1
ATOM 1467 N N . ASN A 1 194 ? 36.862 46.707 -2.030 1.00 41.24 193 ASN A N 1
ATOM 1468 C CA . ASN A 1 194 ? 35.419 46.787 -2.367 1.00 41.20 193 ASN A CA 1
ATOM 1469 C C . ASN A 1 194 ? 34.444 46.650 -1.196 1.00 40.86 193 ASN A C 1
ATOM 1470 O O . ASN A 1 194 ? 33.252 46.914 -1.354 1.00 40.67 193 ASN A O 1
ATOM 1475 N N . VAL A 1 195 ? 34.964 46.248 -0.043 1.00 41.05 194 VAL A N 1
ATOM 1476 C CA . VAL A 1 195 ? 34.188 46.121 1.166 1.00 40.92 194 VAL A CA 1
ATOM 1477 C C . VAL A 1 195 ? 33.794 47.532 1.596 1.00 41.15 194 VAL A C 1
ATOM 1478 O O . VAL A 1 195 ? 34.512 48.505 1.331 1.00 41.17 194 VAL A O 1
ATOM 1482 N N . ASP A 1 196 ? 32.602 47.629 2.175 1.00 40.39 195 ASP A N 1
ATOM 1483 C CA . ASP A 1 196 ? 32.066 48.850 2.738 1.00 40.14 195 ASP A CA 1
ATOM 1484 C C . ASP A 1 196 ? 32.834 49.158 4.036 1.00 40.01 195 ASP A C 1
ATOM 1485 O O . ASP A 1 196 ? 32.386 48.881 5.136 1.00 39.44 195 ASP A O 1
ATOM 1490 N N . LEU A 1 197 ? 34.028 49.715 3.876 1.00 39.95 196 LEU A N 1
ATOM 1491 C CA . LEU A 1 197 ? 34.953 49.985 4.982 1.00 40.18 196 LEU A CA 1
ATOM 1492 C C . LEU A 1 197 ? 34.422 51.012 6.020 1.00 39.76 196 LEU A C 1
ATOM 1493 O O . LEU A 1 197 ? 34.739 50.939 7.193 1.00 39.92 196 LEU A O 1
ATOM 1498 N N . LYS A 1 198 ? 33.629 51.976 5.580 1.00 40.59 197 LYS A N 1
ATOM 1499 C CA . LYS A 1 198 ? 32.955 52.903 6.510 1.00 41.08 197 LYS A CA 1
ATOM 1500 C C . LYS A 1 198 ? 32.146 52.137 7.573 1.00 40.02 197 LYS A C 1
ATOM 1501 O O . LYS A 1 198 ? 31.969 52.627 8.666 1.00 39.94 197 LYS A O 1
ATOM 1505 N N . ARG A 1 199 ? 31.760 50.894 7.287 1.00 39.92 198 ARG A N 1
ATOM 1506 C CA . ARG A 1 199 ? 30.998 50.062 8.217 1.00 38.94 198 ARG A CA 1
ATOM 1507 C C . ARG A 1 199 ? 31.788 49.112 9.096 1.00 39.01 198 ARG A C 1
ATOM 1508 O O . ARG A 1 199 ? 31.234 48.497 9.990 1.00 39.10 198 ARG A O 1
ATOM 1516 N N . VAL A 1 200 ? 33.071 48.958 8.840 1.00 39.12 199 VAL A N 1
ATOM 1517 C CA . VAL A 1 200 ? 33.877 48.080 9.651 1.00 38.66 199 VAL A CA 1
ATOM 1518 C C . VAL A 1 200 ? 34.108 48.724 11.024 1.00 39.08 199 VAL A C 1
ATOM 1519 O O . VAL A 1 200 ? 34.776 49.757 11.112 1.00 40.21 199 VAL A O 1
ATOM 1523 N N . ASN A 1 201 ? 33.562 48.117 12.086 1.00 38.46 200 ASN A N 1
ATOM 1524 C CA . ASN A 1 201 ? 33.761 48.604 13.476 1.00 38.05 200 ASN A CA 1
ATOM 1525 C C . ASN A 1 201 ? 34.493 47.662 14.406 1.00 37.33 200 ASN A C 1
ATOM 1526 O O . ASN A 1 201 ? 34.689 47.966 15.578 1.00 36.70 200 ASN A O 1
ATOM 1531 N N . TYR A 1 202 ? 34.912 46.529 13.856 1.00 37.78 201 TYR A N 1
ATOM 1532 C CA . TYR A 1 202 ? 35.604 45.466 14.604 1.00 38.01 201 TYR A CA 1
ATOM 1533 C C . TYR A 1 202 ? 36.407 44.628 13.633 1.00 37.95 201 TYR A C 1
ATOM 1534 O O . TYR A 1 202 ? 35.892 44.286 12.580 1.00 38.28 201 TYR A O 1
ATOM 1543 N N . ILE A 1 203 ? 37.671 44.349 13.981 1.00 37.81 202 ILE A N 1
ATOM 1544 C CA . ILE A 1 203 ? 38.533 43.485 13.180 1.00 38.12 202 ILE A CA 1
ATOM 1545 C C . ILE A 1 203 ? 39.127 42.309 13.985 1.00 37.38 202 ILE A C 1
ATOM 1546 O O . ILE A 1 203 ? 39.416 42.453 15.155 1.00 36.54 202 ILE A O 1
ATOM 1551 N N . HIS A 1 204 ? 39.310 41.167 13.323 1.00 38.29 203 HIS A N 1
ATOM 1552 C CA . HIS A 1 204 ? 39.949 39.960 13.892 1.00 37.76 203 HIS A CA 1
ATOM 1553 C C . HIS A 1 204 ? 41.124 39.631 13.034 1.00 38.64 203 HIS A C 1
ATOM 1554 O O . HIS A 1 204 ? 41.016 39.699 11.833 1.00 37.96 203 HIS A O 1
ATOM 1561 N N . ILE A 1 205 ? 42.242 39.263 13.655 1.00 39.10 204 ILE A N 1
ATOM 1562 C CA . ILE A 1 205 ? 43.415 38.753 12.973 1.00 39.63 204 ILE A CA 1
ATOM 1563 C C . ILE A 1 205 ? 43.939 37.587 13.796 1.00 39.86 204 ILE A C 1
ATOM 1564 O O . ILE A 1 205 ? 43.980 37.695 15.013 1.00 40.17 204 ILE A O 1
ATOM 1569 N N . ALA A 1 206 ? 44.293 36.467 13.163 1.00 41.12 205 ALA A N 1
ATOM 1570 C CA . ALA A 1 206 ? 45.116 35.404 13.831 1.00 42.12 205 ALA A CA 1
ATOM 1571 C C . ALA A 1 206 ? 46.478 35.254 13.198 1.00 42.78 205 ALA A C 1
ATOM 1572 O O . ALA A 1 206 ? 47.420 34.816 13.892 1.00 46.12 205 ALA A O 1
ATOM 1574 N N . GLY A 1 249 ? 51.788 36.059 8.166 1.00 51.99 248 GLY A N 1
ATOM 1575 C CA . GLY A 1 249 ? 52.748 36.508 7.164 1.00 52.17 248 GLY A CA 1
ATOM 1576 C C . GLY A 1 249 ? 52.075 37.302 6.049 1.00 52.41 248 GLY A C 1
ATOM 1577 O O . GLY A 1 249 ? 52.024 38.534 6.112 1.00 52.60 248 GLY A O 1
ATOM 1578 N N . THR A 1 250 ? 51.564 36.604 5.022 1.00 52.30 249 THR A N 1
ATOM 1579 C CA . THR A 1 250 ? 50.714 37.219 3.988 1.00 51.73 249 THR A CA 1
ATOM 1580 C C . THR A 1 250 ? 49.482 37.870 4.654 1.00 51.72 249 THR A C 1
ATOM 1581 O O . THR A 1 250 ? 48.996 38.883 4.156 1.00 52.05 249 THR A O 1
ATOM 1583 N N . VAL A 1 251 ? 49.011 37.323 5.787 1.00 51.64 250 VAL A N 1
ATOM 1584 C CA . VAL A 1 251 ? 47.765 37.776 6.470 1.00 51.69 250 VAL A CA 1
ATOM 1585 C C . VAL A 1 251 ? 47.978 39.063 7.299 1.00 52.23 250 VAL A C 1
ATOM 1586 O O . VAL A 1 251 ? 47.105 39.917 7.432 1.00 51.72 250 VAL A O 1
ATOM 1590 N N . TRP A 1 252 ? 49.157 39.150 7.885 1.00 53.56 251 TRP A N 1
ATOM 1591 C CA . TRP A 1 252 ? 49.655 40.346 8.535 1.00 54.15 251 TRP A CA 1
ATOM 1592 C C . TRP A 1 252 ? 49.628 41.542 7.578 1.00 52.93 251 TRP A C 1
ATOM 1593 O O . TRP A 1 252 ? 49.206 42.641 7.918 1.00 52.62 251 TRP A O 1
ATOM 1604 N N . ASP A 1 253 ? 50.092 41.292 6.361 1.00 51.11 252 ASP A N 1
ATOM 1605 C CA . ASP A 1 253 ? 50.115 42.295 5.323 1.00 49.92 252 ASP A CA 1
ATOM 1606 C C . ASP A 1 253 ? 48.728 42.731 4.873 1.00 47.90 252 ASP A C 1
ATOM 1607 O O . ASP A 1 253 ? 48.549 43.887 4.512 1.00 47.95 252 ASP A O 1
ATOM 1612 N N . LEU A 1 254 ? 47.754 41.827 4.926 1.00 45.45 253 LEU A N 1
ATOM 1613 C CA . LEU A 1 254 ? 46.361 42.180 4.685 1.00 44.15 253 LEU A CA 1
ATOM 1614 C C . LEU A 1 254 ? 45.782 43.074 5.764 1.00 41.80 253 LEU A C 1
ATOM 1615 O O . LEU A 1 254 ? 44.849 43.822 5.480 1.00 42.77 253 LEU A O 1
ATOM 1620 N N . LEU A 1 255 ? 46.305 42.969 6.989 1.00 39.25 254 LEU A N 1
ATOM 1621 C CA . LEU A 1 255 ? 45.939 43.882 8.066 1.00 37.05 254 LEU A CA 1
ATOM 1622 C C . LEU A 1 255 ? 46.466 45.264 7.749 1.00 36.25 254 LEU A C 1
ATOM 1623 O O . LEU A 1 255 ? 45.724 46.215 7.864 1.00 35.66 254 LEU A O 1
ATOM 1628 N N . GLU A 1 256 ? 47.727 45.371 7.308 1.00 36.87 255 GLU A N 1
ATOM 1629 C CA . GLU A 1 256 ? 48.275 46.657 6.892 1.00 36.73 255 GLU A CA 1
ATOM 1630 C C . GLU A 1 256 ? 47.508 47.241 5.704 1.00 36.26 255 GLU A C 1
ATOM 1631 O O . GLU A 1 256 ? 47.245 48.430 5.671 1.00 36.39 255 GLU A O 1
ATOM 1637 N N . TYR A 1 257 ? 47.146 46.395 4.741 1.00 35.62 256 TYR A N 1
ATOM 1638 C CA . TYR A 1 257 ? 46.409 46.814 3.565 1.00 34.85 256 TYR A CA 1
ATOM 1639 C C . TYR A 1 257 ? 45.086 47.398 3.973 1.00 35.10 256 TYR A C 1
ATOM 1640 O O . TYR A 1 257 ? 44.668 48.387 3.408 1.00 35.96 256 TYR A O 1
ATOM 1649 N N . THR A 1 258 ? 44.438 46.815 4.975 1.00 36.05 257 THR A N 1
ATOM 1650 C CA . THR A 1 258 ? 43.118 47.285 5.470 1.00 36.50 257 THR A CA 1
ATOM 1651 C C . THR A 1 258 ? 43.329 48.576 6.251 1.00 36.24 257 THR A C 1
ATOM 1652 O O . THR A 1 258 ? 42.671 49.584 6.008 1.00 36.00 257 THR A O 1
ATOM 1656 N N . TYR A 1 259 ? 44.318 48.574 7.129 1.00 36.56 258 TYR A N 1
ATOM 1657 C CA . TYR A 1 259 ? 44.658 49.768 7.934 1.00 36.57 258 TYR A CA 1
ATOM 1658 C C . TYR A 1 259 ? 44.970 51.046 7.100 1.00 36.17 258 TYR A C 1
ATOM 1659 O O . TYR A 1 259 ? 44.584 52.139 7.498 1.00 36.07 258 TYR A O 1
ATOM 1668 N N . ALA A 1 260 ? 45.662 50.881 5.965 1.00 35.55 259 ALA A N 1
ATOM 1669 C CA . ALA A 1 260 ? 45.886 51.912 4.924 1.00 34.64 259 ALA A CA 1
ATOM 1670 C C . ALA A 1 260 ? 44.639 52.481 4.249 1.00 35.05 259 ALA A C 1
ATOM 1671 O O . ALA A 1 260 ? 44.734 53.516 3.589 1.00 35.72 259 ALA A O 1
ATOM 1673 N N . ARG A 1 261 ? 43.501 51.808 4.388 1.00 35.02 260 ARG A N 1
ATOM 1674 C CA . ARG A 1 261 ? 42.238 52.162 3.723 1.00 35.66 260 ARG A CA 1
ATOM 1675 C C . ARG A 1 261 ? 41.047 52.461 4.638 1.00 36.10 260 ARG A C 1
ATOM 1676 O O . ARG A 1 261 ? 40.103 53.043 4.154 1.00 37.55 260 ARG A O 1
ATOM 1684 N N . LEU A 1 262 ? 41.036 52.067 5.907 1.00 36.63 261 LEU A N 1
ATOM 1685 C CA . LEU A 1 262 ? 39.864 52.345 6.766 1.00 37.66 261 LEU A CA 1
ATOM 1686 C C . LEU A 1 262 ? 39.707 53.839 7.007 1.00 39.05 261 LEU A C 1
ATOM 1687 O O . LEU A 1 262 ? 40.651 54.581 6.918 1.00 39.38 261 LEU A O 1
ATOM 1692 N N . SER A 1 263 ? 38.501 54.274 7.359 1.00 41.04 262 SER A N 1
ATOM 1693 C CA . SER A 1 263 ? 38.237 55.670 7.698 1.00 41.35 262 SER A CA 1
ATOM 1694 C C . SER A 1 263 ? 38.553 56.033 9.128 1.00 41.17 262 SER A C 1
ATOM 1695 O O . SER A 1 263 ? 38.605 57.215 9.464 1.00 40.40 262 SER A O 1
ATOM 1698 N N . HIS A 1 264 ? 38.710 55.017 9.970 1.00 40.93 263 HIS A N 1
ATOM 1699 C CA . HIS A 1 264 ? 38.955 55.189 11.394 1.00 41.30 263 HIS A CA 1
ATOM 1700 C C . HIS A 1 264 ? 39.684 53.903 11.799 1.00 40.36 263 HIS A C 1
ATOM 1701 O O . HIS A 1 264 ? 39.824 53.007 10.979 1.00 39.27 263 HIS A O 1
ATOM 1716 N N . PRO A 1 266 ? 39.364 50.780 14.135 1.00 38.70 265 PRO A N 1
ATOM 1717 C CA . PRO A 1 266 ? 38.542 50.020 15.004 1.00 38.84 265 PRO A CA 1
ATOM 1718 C C . PRO A 1 266 ? 39.331 49.103 15.904 1.00 39.65 265 PRO A C 1
ATOM 1719 O O . PRO A 1 266 ? 40.528 48.873 15.665 1.00 40.24 265 PRO A O 1
ATOM 1723 N N . PRO A 1 267 ? 38.669 48.598 16.964 1.00 39.41 266 PRO A N 1
ATOM 1724 C CA . PRO A 1 267 ? 39.239 47.587 17.811 1.00 39.34 266 PRO A CA 1
ATOM 1725 C C . PRO A 1 267 ? 39.628 46.390 17.000 1.00 39.08 266 PRO A C 1
ATOM 1726 O O . PRO A 1 267 ? 38.856 45.943 16.151 1.00 39.15 266 PRO A O 1
ATOM 1730 N N . THR A 1 268 ? 40.807 45.882 17.288 1.00 38.92 267 THR A N 1
ATOM 1731 C CA . THR A 1 268 ? 41.372 44.752 16.591 1.0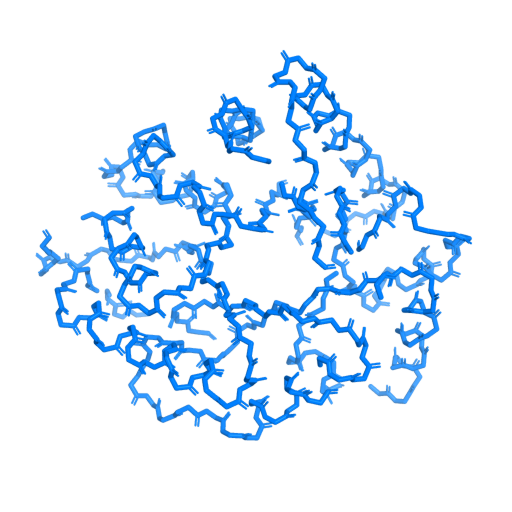0 38.14 267 THR A CA 1
ATOM 1732 C C . THR A 1 268 ? 41.798 43.708 17.649 1.00 39.26 267 THR A C 1
ATOM 1733 O O . THR A 1 268 ? 42.585 44.012 18.550 1.00 38.61 267 THR A O 1
ATOM 1737 N N . LEU A 1 269 ? 41.263 42.491 17.528 1.00 40.40 268 LEU A N 1
ATOM 1738 C CA . LEU A 1 269 ? 41.464 41.406 18.490 1.00 41.77 268 LEU A CA 1
ATOM 1739 C C . LEU A 1 269 ? 42.382 40.371 17.879 1.00 43.61 268 LEU A C 1
ATOM 1740 O O . LEU A 1 269 ? 42.224 40.060 16.708 1.00 44.54 268 LEU A O 1
ATOM 1745 N N . LEU A 1 270 ? 43.356 39.878 18.651 1.00 45.36 269 LEU A N 1
ATOM 1746 C CA . LEU A 1 270 ? 44.122 38.675 18.304 1.00 46.72 269 LEU A CA 1
ATOM 1747 C C . LEU A 1 270 ? 43.214 37.486 18.568 1.00 49.37 269 LEU A C 1
ATOM 1748 O O . LEU A 1 270 ? 42.804 37.228 19.709 1.00 50.18 269 LEU A O 1
ATOM 1753 N N . GLU A 1 271 ? 42.833 36.802 17.505 1.00 52.21 270 GLU A N 1
ATOM 1754 C CA . GLU A 1 271 ? 42.036 35.578 17.615 1.00 54.77 270 GLU A CA 1
ATOM 1755 C C . GLU A 1 271 ? 42.990 34.371 17.430 1.00 57.35 270 GLU A C 1
ATOM 1756 O O . GLU A 1 271 ? 43.843 34.369 16.529 1.00 58.05 270 GLU A O 1
ATOM 1762 N N . ARG A 1 272 ? 42.873 33.345 18.266 1.00 60.59 271 ARG A N 1
ATOM 1763 C CA . ARG A 1 272 ? 43.798 32.206 18.163 1.00 63.03 271 ARG A CA 1
ATOM 1764 C C . ARG A 1 272 ? 43.042 30.885 18.117 1.00 63.50 271 ARG A C 1
ATOM 1765 O O . ARG A 1 272 ? 42.478 30.471 19.134 1.00 64.68 271 ARG A O 1
ATOM 1773 N N . PHE A 1 276 ? 47.148 26.996 21.100 1.00 62.62 275 PHE A N 1
ATOM 1774 C CA . PHE A 1 276 ? 47.042 27.322 22.527 1.00 62.55 275 PHE A CA 1
ATOM 1775 C C . PHE A 1 276 ? 48.423 27.578 23.220 1.00 62.42 275 PHE A C 1
ATOM 1776 O O . PHE A 1 276 ? 48.875 26.711 23.968 1.00 62.35 275 PHE A O 1
ATOM 1778 N N . PRO A 1 277 ? 49.075 28.769 22.976 1.00 61.98 276 PRO A N 1
ATOM 1779 C CA . PRO A 1 277 ? 50.343 29.295 23.609 1.00 61.23 276 PRO A CA 1
ATOM 1780 C C . PRO A 1 277 ? 50.183 30.077 24.937 1.00 59.88 276 PRO A C 1
ATOM 1781 O O . PRO A 1 277 ? 49.054 30.432 25.309 1.00 60.02 276 PRO A O 1
ATOM 1785 N N . PRO A 1 278 ? 51.311 30.381 25.627 1.00 58.06 277 PRO A N 1
ATOM 1786 C CA . PRO A 1 278 ? 51.282 30.988 26.972 1.00 56.92 277 PRO A CA 1
ATOM 1787 C C . PRO A 1 278 ? 50.940 32.484 26.973 1.00 55.42 277 PRO A C 1
ATOM 1788 O O . PRO A 1 278 ? 51.303 33.197 26.040 1.00 55.66 277 PRO A O 1
ATOM 1792 N N . PHE A 1 279 ? 50.284 32.947 28.037 1.00 53.39 278 PHE A N 1
ATOM 1793 C CA . PHE A 1 279 ? 49.623 34.265 28.055 1.00 51.40 278 PHE A CA 1
ATOM 1794 C C . PHE A 1 279 ? 50.539 35.397 27.636 1.00 51.26 278 PHE A C 1
ATOM 1795 O O . PHE A 1 279 ? 50.154 36.219 26.820 1.00 51.21 278 PHE A O 1
ATOM 1803 N N . GLU A 1 280 ? 51.746 35.457 28.191 1.00 50.91 279 GLU A N 1
ATOM 1804 C CA . GLU A 1 280 ? 52.635 36.583 27.888 1.00 50.42 279 GLU A CA 1
ATOM 1805 C C . GLU A 1 280 ? 53.052 36.619 26.400 1.00 49.40 279 GLU A C 1
ATOM 1806 O O . GLU A 1 280 ? 53.227 37.706 25.878 1.00 49.93 279 GLU A O 1
ATOM 1812 N N . LYS A 1 281 ? 53.170 35.465 25.717 1.00 47.90 280 LYS A N 1
ATOM 1813 C CA . LYS A 1 281 ? 53.346 35.427 24.240 1.00 46.29 280 LYS A CA 1
ATOM 1814 C C . LYS A 1 281 ? 52.158 36.099 23.562 1.00 45.25 280 LYS A C 1
ATOM 1815 O O . LYS A 1 281 ? 52.327 36.946 22.686 1.00 45.63 280 LYS A O 1
ATOM 1817 N N . LEU A 1 282 ? 50.954 35.714 23.966 1.00 43.36 281 LEU A N 1
ATOM 1818 C CA . LEU A 1 282 ? 49.727 36.328 23.448 1.00 42.02 281 LEU A CA 1
ATOM 1819 C C . LEU A 1 282 ? 49.703 37.853 23.671 1.00 41.50 281 LEU A C 1
ATOM 1820 O O . LEU A 1 282 ? 49.232 38.595 22.811 1.00 42.38 281 LEU A O 1
ATOM 1825 N N . CYS A 1 283 ? 50.200 38.322 24.808 1.00 40.84 282 CYS A N 1
ATOM 1826 C CA . CYS A 1 283 ? 50.309 39.750 25.040 1.00 40.26 282 CYS A CA 1
ATOM 1827 C C . CYS A 1 283 ? 51.357 40.416 24.128 1.00 40.34 282 CYS A C 1
ATOM 1828 O O . CYS A 1 283 ? 51.184 41.570 23.741 1.00 39.88 282 CYS A O 1
ATOM 1831 N N . LYS A 1 284 ? 52.459 39.727 23.810 1.00 39.99 283 LYS A N 1
ATOM 1832 C CA . LYS A 1 284 ? 53.459 40.324 22.911 1.00 39.78 283 LYS A CA 1
ATOM 1833 C C . LYS A 1 284 ? 52.872 40.436 21.501 1.00 39.33 283 LYS A C 1
ATOM 1834 O O . LYS A 1 284 ? 53.128 41.413 20.820 1.00 40.12 283 LYS A O 1
ATOM 1839 N N . GLU A 1 285 ? 52.046 39.468 21.093 1.00 38.20 284 GLU A N 1
ATOM 1840 C CA . GLU A 1 285 ? 51.387 39.498 19.811 1.00 36.67 284 GLU A CA 1
ATOM 1841 C C . GLU A 1 285 ? 50.394 40.657 19.803 1.00 36.61 284 GLU A C 1
ATOM 1842 O O . GLU A 1 285 ? 50.309 41.331 18.807 1.00 35.57 284 GLU A O 1
ATOM 1845 N N . VAL A 1 286 ? 49.692 40.921 20.915 1.00 37.17 285 VAL A N 1
ATOM 1846 C CA . VAL A 1 286 ? 48.743 42.053 21.025 1.00 37.36 285 VAL A CA 1
ATOM 1847 C C . VAL A 1 286 ? 49.465 43.435 20.955 1.00 38.66 285 VAL A C 1
ATOM 1848 O O . VAL A 1 286 ? 48.964 44.370 20.346 1.00 39.80 285 VAL A O 1
ATOM 1852 N N . ASP A 1 287 ? 50.645 43.559 21.554 1.00 39.77 286 ASP A N 1
ATOM 1853 C CA . ASP A 1 287 ? 51.452 44.792 21.485 1.00 40.30 286 ASP A CA 1
ATOM 1854 C C . ASP A 1 287 ? 51.811 45.172 20.048 1.00 40.35 286 ASP A C 1
ATOM 1855 O O . ASP A 1 287 ? 51.881 46.334 19.731 1.00 40.90 286 ASP A O 1
ATOM 1860 N N . ILE A 1 288 ? 52.084 44.170 19.223 1.00 40.20 287 ILE A N 1
ATOM 1861 C CA . ILE A 1 288 ? 52.412 44.315 17.821 1.00 40.18 287 ILE A CA 1
ATOM 1862 C C . ILE A 1 288 ? 51.203 44.764 17.019 1.00 39.92 287 ILE A C 1
ATOM 1863 O O . ILE A 1 288 ? 51.306 45.673 16.225 1.00 41.33 287 ILE A O 1
ATOM 1868 N N . ILE A 1 289 ? 50.047 44.160 17.209 1.00 39.35 288 ILE A N 1
ATOM 1869 C CA . ILE A 1 289 ? 48.839 44.697 16.591 1.00 38.85 288 ILE A CA 1
ATOM 1870 C C . ILE A 1 289 ? 48.733 46.167 16.977 1.00 39.00 288 ILE A C 1
ATOM 1871 O O . ILE A 1 289 ? 48.461 46.993 16.150 1.00 39.72 288 ILE A O 1
ATOM 1876 N N . HIS A 1 290 ? 48.971 46.504 18.233 1.00 38.71 289 HIS A N 1
ATOM 1877 C CA . HIS A 1 290 ? 48.758 47.861 18.670 1.00 38.42 289 HIS A CA 1
ATOM 1878 C C . HIS A 1 290 ? 49.773 48.843 18.098 1.00 38.01 289 HIS A C 1
ATOM 1879 O O . HIS A 1 290 ? 49.439 49.955 17.721 1.00 37.19 289 HIS A O 1
ATOM 1886 N N . GLN A 1 291 ? 51.027 48.438 18.072 1.00 38.24 290 GLN A N 1
ATOM 1887 C CA . GLN A 1 291 ? 52.068 49.247 17.483 1.00 39.10 290 GLN A CA 1
ATOM 1888 C C . GLN A 1 291 ? 51.736 49.529 16.024 1.00 38.29 290 GLN A C 1
ATOM 1889 O O . GLN A 1 291 ? 51.970 50.609 15.543 1.00 38.61 290 GLN A O 1
ATOM 1895 N N . LEU A 1 292 ? 51.152 48.555 15.347 1.00 38.09 291 LEU A N 1
ATOM 1896 C CA . LEU A 1 292 ? 50.738 48.708 13.980 1.00 38.04 291 LEU A CA 1
ATOM 1897 C C . LEU A 1 292 ? 49.538 49.650 13.850 1.00 37.77 291 LEU A C 1
ATOM 1898 O O . LEU A 1 292 ? 49.431 50.380 12.888 1.00 39.33 291 LEU A O 1
ATOM 1903 N N . GLN A 1 293 ? 48.632 49.641 14.805 1.00 36.93 292 GLN A N 1
ATOM 1904 C CA . GLN A 1 293 ? 47.541 50.579 14.814 1.00 36.46 292 GLN A CA 1
ATOM 1905 C C . GLN A 1 293 ? 47.990 52.040 14.975 1.00 37.27 292 GLN A C 1
ATOM 1906 O O . GLN A 1 293 ? 47.426 52.955 14.362 1.00 36.66 292 GLN A O 1
ATOM 1912 N N . GLN A 1 294 ? 48.975 52.258 15.847 1.00 37.96 293 GLN A N 1
ATOM 1913 C CA . GLN A 1 294 ? 49.475 53.569 16.122 1.00 39.03 293 GLN A CA 1
ATOM 1914 C C . GLN A 1 294 ? 50.287 54.086 14.976 1.00 39.66 293 GLN A C 1
ATOM 1915 O O . GLN A 1 294 ? 50.390 55.294 14.807 1.00 40.30 293 GLN A O 1
ATOM 1921 N N . LYS A 1 295 ? 50.957 53.197 14.252 1.00 40.09 294 LYS A N 1
ATOM 1922 C CA . LYS A 1 295 ? 51.671 53.620 13.063 1.00 40.64 294 LYS A CA 1
ATOM 1923 C C . LYS A 1 295 ? 50.639 54.238 12.121 1.00 39.72 294 LYS A C 1
ATOM 1924 O O . LYS A 1 295 ? 50.843 55.305 11.630 1.00 39.89 294 LYS A O 1
ATOM 1930 N N . TYR A 1 296 ? 49.505 53.590 11.918 1.00 39.21 295 TYR A N 1
ATOM 1931 C CA . TYR A 1 296 ? 48.513 54.076 10.962 1.00 38.73 295 TYR A CA 1
ATOM 1932 C C . TYR A 1 296 ? 47.617 55.216 11.455 1.00 37.83 295 TYR A C 1
ATOM 1933 O O . TYR A 1 296 ? 47.256 56.063 10.674 1.00 38.06 295 TYR A O 1
ATOM 1942 N N . VAL A 1 297 ? 47.221 55.223 12.719 1.00 37.22 296 VAL A N 1
ATOM 1943 C CA . VAL A 1 297 ? 46.555 56.391 13.308 1.00 36.23 296 VAL A CA 1
ATOM 1944 C C . VAL A 1 297 ? 47.466 57.633 13.171 1.00 36.45 296 VAL A C 1
ATOM 1945 O O . VAL A 1 297 ? 46.995 58.687 12.789 1.00 37.27 296 VAL A O 1
ATOM 1949 N N . LYS A 1 298 ? 48.766 57.498 13.418 1.00 36.45 297 LYS A N 1
ATOM 1950 C CA . LYS A 1 298 ? 49.715 58.633 13.294 1.00 36.27 297 LYS A CA 1
ATOM 1951 C C . LYS A 1 298 ? 49.909 59.068 11.850 1.00 36.23 297 LYS A C 1
ATOM 1952 O O . LYS A 1 298 ? 49.811 60.233 11.561 1.00 36.24 297 LYS A O 1
ATOM 1956 N N . LYS A 1 299 ? 50.160 58.143 10.936 1.00 36.35 298 LYS A N 1
ATOM 1957 C CA . LYS A 1 299 ? 50.631 58.512 9.609 1.00 36.53 298 LYS A CA 1
ATOM 1958 C C . LYS A 1 299 ? 49.480 58.997 8.758 1.00 35.95 298 LYS A C 1
ATOM 1959 O O . LYS A 1 299 ? 49.711 59.769 7.842 1.00 34.98 298 LYS A O 1
ATOM 1965 N N . ARG A 1 300 ? 48.254 58.530 9.062 1.00 35.60 299 ARG A N 1
ATOM 1966 C CA . ARG A 1 300 ? 47.030 58.888 8.298 1.00 35.54 299 ARG A CA 1
ATOM 1967 C C . ARG A 1 300 ? 46.045 59.849 9.019 1.00 35.96 299 ARG A C 1
ATOM 1968 O O . ARG A 1 300 ? 44.962 60.146 8.495 1.00 36.32 299 ARG A O 1
ATOM 1976 N N . GLY A 1 301 ? 46.434 60.335 10.193 1.00 36.12 300 GLY A N 1
ATOM 1977 C CA . GLY A 1 301 ? 45.587 61.192 11.009 1.00 36.60 300 GLY A CA 1
ATOM 1978 C C . GLY A 1 301 ? 44.228 60.602 11.340 1.00 37.35 300 GLY A C 1
ATOM 1979 O O . GLY A 1 301 ? 43.240 61.321 11.343 1.00 38.29 300 GLY A O 1
ATOM 1980 N N . LEU A 1 302 ? 44.156 59.300 11.600 1.00 37.51 301 LEU A N 1
ATOM 1981 C CA . LEU A 1 302 ? 42.857 58.647 11.906 1.00 37.20 301 LEU A CA 1
ATOM 1982 C C . LEU A 1 302 ? 42.415 58.872 13.330 1.00 37.59 301 LEU A C 1
ATOM 1983 O O . LEU A 1 302 ? 43.214 59.162 14.219 1.00 37.77 301 LEU A O 1
ATOM 1988 N N . SER A 1 303 ? 41.127 58.669 13.559 1.00 38.63 302 SER A N 1
ATOM 1989 C CA . SER A 1 303 ? 40.618 58.579 14.905 1.00 39.16 302 SER A CA 1
ATOM 1990 C C . SER A 1 303 ? 40.425 57.139 15.289 1.00 38.91 302 SER A C 1
ATOM 1991 O O . SER A 1 303 ? 40.037 56.308 14.472 1.00 39.23 302 SER A O 1
ATOM 1994 N N . TRP A 1 304 ? 40.612 56.887 16.570 1.00 38.77 303 TRP A N 1
ATOM 1995 C CA . TRP A 1 304 ? 40.216 55.663 17.169 1.00 38.91 303 TRP A CA 1
ATOM 1996 C C . TRP A 1 304 ? 38.695 55.537 17.312 1.00 40.41 303 TRP A C 1
ATOM 1997 O O . TRP A 1 304 ? 38.064 56.363 17.949 1.00 40.90 303 TRP A O 1
ATOM 2008 N N . LEU A 1 305 ? 38.125 54.494 16.717 1.00 42.29 304 LEU A N 1
ATOM 2009 C CA . LEU A 1 305 ? 36.752 54.075 16.975 1.00 43.91 304 LEU A CA 1
ATOM 2010 C C . LEU A 1 305 ? 36.721 53.514 18.385 1.00 45.30 304 LEU A C 1
ATOM 2011 O O . LEU A 1 305 ? 37.520 52.642 18.740 1.00 45.25 304 LEU A O 1
ATOM 2016 N N . LYS A 1 306 ? 35.855 54.081 19.211 1.00 47.35 305 LYS A N 1
ATOM 2017 C CA . LYS A 1 306 ? 35.630 53.592 20.564 1.00 48.99 305 LYS A CA 1
ATOM 2018 C C . LYS A 1 306 ? 34.217 53.028 20.624 1.00 49.81 305 LYS A C 1
ATOM 2019 O O . LYS A 1 306 ? 33.272 53.700 20.218 1.00 49.72 305 LYS A O 1
ATOM 2025 N N . ILE A 1 307 ? 34.085 51.788 21.091 1.00 50.93 306 ILE A N 1
ATOM 2026 C CA . ILE A 1 307 ? 32.781 51.143 21.257 1.00 51.97 306 ILE A CA 1
ATOM 2027 C C . ILE A 1 307 ? 32.350 51.123 22.757 1.00 52.66 306 ILE A C 1
ATOM 2028 O O . ILE A 1 307 ? 33.113 50.787 23.656 1.00 53.71 306 ILE A O 1
#

CATH classification: 3.20.20.150